Protein AF-A0A1I8PZT1-F1 (afdb_monomer_lite)

Secondary structure (DSSP, 8-state):
---TTS-SEEE-TT----TT----SEEE-TT----TT--TTTT-S--PPEEEPTT---S--PPEEE-TT---SPPPPP---TT----TTTT--S-----------SS-----------S-HHHHHHHHHHHHHHHHHHHHHHHHHHHHHHHHHHHHHHHHHHHHHTT----------------------

pLDDT: mean 78.46, std 17.05, range [33.06, 95.69]

Sequence (189 aa):
MFISLFQATIPDPEDTKPADWDKPEHIPDPDATKPEDWDDEMDGEWEPPMIDNPEFKGEWQPRQLDNPNYKGPWEHPEINNPEYTPEPNLYLRKEICIVGLDLWQVKSGSIFDNILVTDDIEMAIQISADVKKTQEGERKMKESQDEEQRKKEENEQKSSYSEDEDDNDNEDKEDIPEQDDLNSDHDEL

Structure (mmCIF, N/CA/C/O backbone):
data_AF-A0A1I8PZT1-F1
#
_entry.id   AF-A0A1I8PZT1-F1
#
loop_
_atom_site.group_PDB
_atom_site.id
_atom_site.type_symbol
_atom_site.label_atom_id
_atom_site.label_alt_id
_atom_site.label_comp_id
_atom_site.label_asym_id
_atom_site.label_entity_id
_atom_site.label_seq_id
_atom_site.pdbx_PDB_ins_code
_atom_site.Cartn_x
_atom_site.Cartn_y
_atom_site.Cartn_z
_atom_site.occupancy
_atom_site.B_iso_or_equiv
_atom_site.auth_seq_id
_atom_site.auth_comp_id
_atom_site.auth_asym_id
_atom_site.auth_atom_id
_atom_site.pdbx_PDB_model_num
ATOM 1 N N . MET A 1 1 ? 11.427 3.175 -45.463 1.00 41.97 1 MET A N 1
ATOM 2 C CA . MET A 1 1 ? 11.609 3.593 -44.057 1.00 41.97 1 MET A CA 1
ATOM 3 C C . MET A 1 1 ? 10.299 4.195 -43.569 1.00 41.97 1 MET A C 1
ATOM 5 O O . MET A 1 1 ? 9.918 5.232 -44.084 1.00 41.97 1 MET A O 1
ATOM 9 N N . PHE A 1 2 ? 9.578 3.532 -42.662 1.00 44.59 2 PHE A N 1
ATOM 10 C CA . PHE A 1 2 ? 8.269 3.990 -42.147 1.00 44.59 2 PHE A CA 1
ATOM 11 C C . PHE A 1 2 ? 8.264 4.208 -40.618 1.00 44.59 2 PHE A C 1
ATOM 13 O O . PHE A 1 2 ? 7.204 4.329 -40.020 1.00 44.59 2 PHE A O 1
ATOM 20 N N . ILE A 1 3 ? 9.433 4.260 -39.968 1.00 46.34 3 ILE A N 1
ATOM 21 C CA . ILE A 1 3 ? 9.536 4.121 -38.499 1.00 46.34 3 ILE A CA 1
ATOM 22 C C . ILE A 1 3 ? 9.743 5.473 -37.768 1.00 46.34 3 ILE A C 1
ATOM 24 O O . ILE A 1 3 ? 9.686 5.546 -36.549 1.00 46.34 3 ILE A O 1
ATOM 28 N N . SER A 1 4 ? 9.889 6.595 -38.479 1.00 53.69 4 SER A N 1
ATOM 29 C CA . SER A 1 4 ? 10.404 7.846 -37.885 1.00 53.69 4 SER A CA 1
ATOM 30 C C . SER A 1 4 ? 9.378 8.829 -37.297 1.00 53.69 4 SER A C 1
ATOM 32 O O . SER A 1 4 ? 9.714 9.990 -37.104 1.00 53.69 4 SER A O 1
ATOM 34 N N . LEU A 1 5 ? 8.131 8.435 -37.024 1.00 54.97 5 LEU A N 1
ATOM 35 C CA . LEU A 1 5 ? 7.131 9.358 -36.440 1.00 54.97 5 LEU A CA 1
ATOM 36 C C . LEU A 1 5 ? 6.972 9.224 -34.916 1.00 54.97 5 LEU A C 1
ATOM 38 O O . LEU A 1 5 ? 6.412 10.119 -34.289 1.00 54.97 5 LEU A O 1
ATOM 42 N N . PHE A 1 6 ? 7.484 8.141 -34.324 1.00 61.53 6 PHE A N 1
ATOM 43 C CA . PHE A 1 6 ? 7.302 7.821 -32.900 1.00 61.53 6 PHE A CA 1
ATOM 44 C C . PHE A 1 6 ? 8.586 7.902 -32.067 1.00 61.53 6 PHE A C 1
ATOM 46 O O . PHE A 1 6 ? 8.533 7.721 -30.856 1.00 61.53 6 PHE A O 1
ATOM 53 N N . GLN A 1 7 ? 9.736 8.158 -32.691 1.00 73.00 7 GLN A N 1
ATOM 54 C CA . GLN A 1 7 ? 11.003 8.327 -31.980 1.00 73.00 7 GLN A CA 1
ATOM 55 C C . GLN A 1 7 ? 11.285 9.817 -31.774 1.00 73.00 7 GLN A C 1
ATOM 57 O O . GLN A 1 7 ? 11.159 10.601 -32.718 1.00 73.00 7 GLN A O 1
ATOM 62 N N . ALA A 1 8 ? 11.655 10.191 -30.545 1.00 77.00 8 ALA A N 1
ATOM 63 C CA . ALA A 1 8 ? 12.026 11.561 -30.186 1.00 77.00 8 ALA A CA 1
ATOM 64 C C . ALA A 1 8 ? 13.307 12.017 -30.895 1.00 77.00 8 ALA A C 1
ATOM 66 O O . ALA A 1 8 ? 13.443 13.188 -31.241 1.00 77.00 8 ALA A O 1
ATOM 67 N N . THR A 1 9 ? 14.202 11.072 -31.173 1.00 82.88 9 THR A N 1
ATOM 68 C CA . THR A 1 9 ? 15.448 11.289 -31.897 1.00 82.88 9 THR A CA 1
ATOM 69 C C . THR A 1 9 ? 15.553 10.346 -33.096 1.00 82.88 9 THR A C 1
ATOM 71 O O . THR A 1 9 ? 14.966 9.265 -33.108 1.00 82.88 9 THR A O 1
ATOM 74 N N . ILE A 1 10 ? 16.267 10.767 -34.137 1.00 82.81 10 ILE A N 1
ATOM 75 C CA . ILE A 1 10 ? 16.564 9.984 -35.342 1.00 82.81 10 ILE A CA 1
ATOM 76 C C . ILE A 1 10 ? 18.082 9.862 -35.518 1.00 82.81 10 ILE A C 1
ATOM 78 O O . ILE A 1 10 ? 18.798 10.801 -35.171 1.00 82.81 10 ILE A O 1
ATOM 82 N N . PRO A 1 11 ? 18.595 8.731 -36.035 1.00 82.06 11 PRO A N 1
ATOM 83 C CA . PRO A 1 11 ? 20.021 8.589 -36.306 1.00 82.06 11 PRO A CA 1
ATOM 84 C C . PRO A 1 11 ? 20.455 9.556 -37.415 1.00 82.06 11 PRO A C 1
ATOM 86 O O . PRO A 1 11 ? 19.766 9.684 -38.431 1.00 82.06 11 PRO A O 1
ATOM 89 N N . ASP A 1 12 ? 21.586 10.229 -37.215 1.00 81.06 12 ASP A N 1
ATOM 90 C CA . ASP A 1 12 ? 22.199 11.128 -38.189 1.00 81.06 12 ASP A CA 1
ATOM 91 C C . ASP A 1 12 ? 22.628 10.330 -39.436 1.00 81.06 12 ASP A C 1
ATOM 93 O O . ASP A 1 12 ? 23.448 9.415 -39.317 1.00 81.06 12 ASP A O 1
ATOM 97 N N . PRO A 1 13 ? 22.078 10.624 -40.631 1.00 77.12 13 PRO A N 1
ATOM 98 C CA . PRO A 1 13 ? 22.423 9.903 -41.853 1.00 77.12 13 PRO A CA 1
ATOM 99 C C . PRO A 1 13 ? 23.854 10.170 -42.346 1.00 77.12 13 PRO A C 1
ATOM 101 O O . PRO A 1 13 ? 24.340 9.407 -43.180 1.00 77.12 13 PRO A O 1
ATOM 104 N N . GLU A 1 14 ? 24.516 11.225 -41.862 1.00 76.88 14 GLU A N 1
ATOM 105 C CA . GLU A 1 14 ? 25.877 11.601 -42.270 1.00 76.88 14 GLU A CA 1
ATOM 106 C C . GLU A 1 14 ? 26.957 11.077 -41.307 1.00 76.88 14 GLU A C 1
ATOM 108 O O . GLU A 1 14 ? 28.151 11.162 -41.605 1.00 76.88 14 GLU A O 1
ATOM 113 N N . ASP A 1 15 ? 26.564 10.517 -40.159 1.00 80.88 15 ASP A N 1
ATOM 114 C CA . ASP A 1 15 ? 27.503 9.946 -39.198 1.00 80.88 15 ASP A CA 1
ATOM 115 C C . ASP A 1 15 ? 27.872 8.514 -39.603 1.00 80.88 15 ASP A C 1
ATOM 117 O O . ASP A 1 15 ? 27.014 7.660 -39.832 1.00 80.88 15 ASP A O 1
ATOM 121 N N . THR A 1 16 ? 29.170 8.242 -39.720 1.00 78.56 16 THR A N 1
ATOM 122 C CA . THR A 1 16 ? 29.685 6.944 -40.174 1.00 78.56 16 THR A CA 1
ATOM 123 C C . THR A 1 16 ? 30.660 6.376 -39.161 1.00 78.56 16 THR A C 1
ATOM 125 O O . THR A 1 16 ? 31.439 7.099 -38.539 1.00 78.56 16 THR A O 1
ATOM 128 N N . LYS A 1 17 ? 30.622 5.051 -39.000 1.00 78.50 17 LYS A N 1
ATOM 129 C CA . LYS A 1 17 ? 31.454 4.334 -38.038 1.00 78.50 17 LY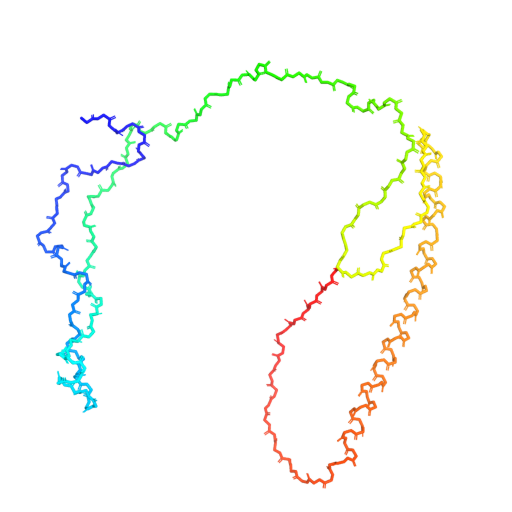S A CA 1
ATOM 130 C C . LYS A 1 17 ? 32.945 4.566 -38.307 1.00 78.50 17 LYS A C 1
ATOM 132 O O . LYS A 1 17 ? 33.425 4.209 -39.387 1.00 78.50 17 LYS A O 1
ATOM 137 N N . PRO A 1 18 ? 33.707 5.098 -37.335 1.00 80.56 18 PRO A N 1
ATOM 138 C CA . PRO A 1 18 ? 35.154 5.186 -37.457 1.00 80.56 18 PRO A CA 1
ATOM 139 C C . PRO A 1 18 ? 35.780 3.791 -37.555 1.00 80.56 18 PRO A C 1
ATOM 141 O O . PRO A 1 18 ? 35.402 2.881 -36.820 1.00 80.56 18 PRO A O 1
ATOM 144 N N . ALA A 1 19 ? 36.785 3.630 -38.418 1.00 74.94 19 ALA A N 1
ATOM 145 C CA . ALA A 1 19 ? 37.464 2.346 -38.622 1.00 74.94 19 ALA A CA 1
ATOM 146 C C . ALA A 1 19 ? 38.195 1.809 -37.368 1.00 74.94 19 ALA A C 1
ATOM 148 O O . ALA A 1 19 ? 38.454 0.617 -37.285 1.00 74.94 19 ALA A O 1
ATOM 149 N N . ASP A 1 20 ? 38.499 2.674 -36.393 1.00 73.75 20 ASP A N 1
ATOM 150 C CA . ASP A 1 20 ? 39.184 2.349 -35.125 1.00 73.75 20 ASP A CA 1
ATOM 151 C C . ASP A 1 20 ? 38.206 2.137 -33.942 1.00 73.75 20 ASP A C 1
ATOM 153 O O . ASP A 1 20 ? 38.575 2.248 -32.774 1.00 73.75 20 ASP A O 1
ATOM 157 N N . TRP A 1 21 ? 36.917 1.916 -34.226 1.00 76.25 21 TRP A N 1
ATOM 158 C CA . TRP A 1 21 ? 35.886 1.748 -33.193 1.00 76.25 21 TRP A CA 1
ATOM 159 C C . TRP A 1 21 ? 35.676 0.284 -32.777 1.00 76.25 21 TRP A C 1
ATOM 161 O O . TRP A 1 21 ? 35.391 0.014 -31.614 1.00 76.25 21 TRP A O 1
ATOM 171 N N . ASP A 1 22 ? 35.839 -0.662 -33.707 1.00 75.50 22 ASP A N 1
ATOM 172 C CA . ASP A 1 22 ? 35.676 -2.098 -33.445 1.00 75.50 22 ASP A CA 1
ATOM 173 C C . ASP A 1 22 ? 36.931 -2.694 -32.815 1.00 75.50 22 ASP A C 1
ATOM 175 O O . ASP A 1 22 ? 37.768 -3.300 -33.486 1.00 75.50 22 ASP A O 1
ATOM 179 N N . LYS A 1 23 ? 37.055 -2.514 -31.504 1.00 81.12 23 LYS A N 1
ATOM 180 C CA . LYS A 1 23 ? 38.041 -3.217 -30.682 1.00 81.12 23 LYS A CA 1
ATOM 181 C C . LYS A 1 23 ? 37.344 -4.353 -29.917 1.00 81.12 23 LYS A C 1
ATOM 183 O O . LYS A 1 23 ? 36.142 -4.256 -29.683 1.00 81.12 23 LYS A O 1
ATOM 188 N N . PRO A 1 24 ? 38.035 -5.452 -29.576 1.00 79.19 24 PRO A N 1
ATOM 189 C CA . PRO A 1 24 ? 37.435 -6.528 -28.785 1.00 79.19 24 PRO A CA 1
ATOM 190 C C . PRO A 1 24 ? 37.082 -6.027 -27.376 1.00 79.19 24 PRO A C 1
ATOM 192 O O . PRO A 1 24 ? 37.828 -5.219 -26.825 1.00 79.19 24 PRO A O 1
ATOM 195 N N . GLU A 1 25 ? 35.963 -6.503 -26.818 1.00 80.12 25 GLU A N 1
ATOM 196 C CA . GLU A 1 25 ? 35.472 -6.153 -25.469 1.00 80.12 25 GLU A CA 1
ATOM 197 C C . GLU A 1 25 ? 36.425 -6.634 -24.374 1.00 80.12 25 GLU A C 1
ATOM 199 O O . GLU A 1 25 ? 36.744 -5.884 -23.453 1.00 80.12 25 GLU A O 1
ATOM 204 N N . HIS A 1 26 ? 36.973 -7.836 -24.551 1.00 85.12 26 HIS A N 1
ATOM 205 C CA . HIS A 1 26 ? 37.972 -8.386 -23.654 1.00 85.12 26 HIS A CA 1
ATOM 206 C C . HIS A 1 26 ? 39.292 -8.664 -24.370 1.00 85.12 26 HIS A C 1
ATOM 208 O O . HIS A 1 26 ? 39.320 -9.174 -25.495 1.00 85.12 26 HIS A O 1
ATOM 214 N N . ILE A 1 27 ? 40.391 -8.343 -23.695 1.00 83.00 27 ILE A N 1
ATOM 215 C CA . ILE A 1 27 ? 41.754 -8.689 -24.099 1.00 83.00 27 ILE A CA 1
ATOM 216 C C . ILE A 1 27 ? 42.371 -9.600 -23.029 1.00 83.00 27 ILE A C 1
ATOM 218 O O . ILE A 1 27 ? 42.045 -9.452 -21.854 1.00 83.00 27 ILE A O 1
ATOM 222 N N . PRO A 1 28 ? 43.244 -10.552 -23.395 1.00 83.75 28 PRO A N 1
ATOM 223 C CA . PRO A 1 28 ? 44.022 -11.301 -22.413 1.00 83.75 28 PRO A CA 1
ATOM 224 C C . PRO A 1 28 ? 44.828 -10.345 -21.532 1.00 83.75 28 PRO A C 1
ATOM 226 O O . PRO A 1 28 ? 45.471 -9.436 -22.064 1.00 83.75 28 PRO A O 1
ATOM 229 N N . ASP A 1 29 ? 44.793 -10.544 -20.216 1.00 82.50 29 ASP A N 1
ATOM 230 C CA . ASP A 1 29 ? 45.576 -9.746 -19.273 1.00 82.50 29 ASP A CA 1
ATOM 231 C C . ASP A 1 29 ? 47.081 -9.884 -19.577 1.00 82.50 29 ASP A C 1
ATOM 233 O O . ASP A 1 29 ? 47.621 -10.992 -19.477 1.00 82.50 29 ASP A O 1
ATOM 237 N N . PRO A 1 30 ? 47.778 -8.801 -19.974 1.00 79.62 30 PRO A N 1
ATOM 238 C CA . PRO A 1 30 ? 49.204 -8.858 -20.276 1.00 79.62 30 PRO A CA 1
ATOM 239 C C . PRO A 1 30 ? 50.078 -9.059 -19.029 1.00 79.62 30 PRO A C 1
ATOM 241 O O . PRO A 1 30 ? 51.236 -9.454 -19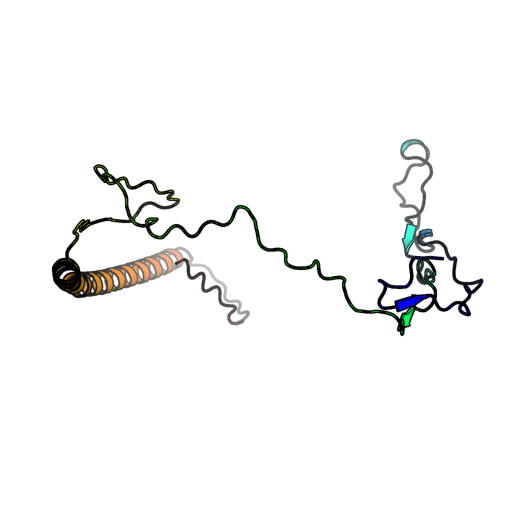.178 1.00 79.62 30 PRO A O 1
ATOM 244 N N . ASP A 1 31 ? 49.548 -8.791 -17.831 1.00 78.12 31 ASP A N 1
ATOM 245 C CA . ASP A 1 31 ? 50.258 -8.908 -16.555 1.00 78.12 31 ASP A CA 1
ATOM 246 C C . ASP A 1 31 ? 49.927 -10.215 -15.812 1.00 78.12 31 ASP A C 1
ATOM 248 O O . ASP A 1 31 ? 50.575 -10.545 -14.813 1.00 78.12 31 ASP A O 1
ATOM 252 N N . ALA A 1 32 ? 48.960 -11.000 -16.303 1.00 82.44 32 ALA A N 1
ATOM 25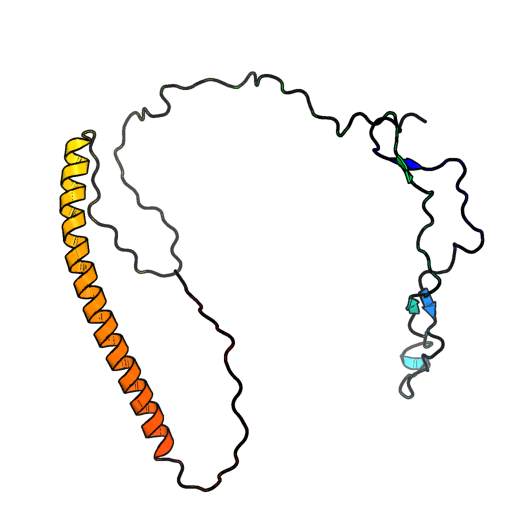3 C CA . ALA A 1 32 ? 48.653 -12.296 -15.722 1.00 82.44 32 ALA A CA 1
ATOM 254 C C . ALA A 1 32 ? 49.759 -13.308 -16.034 1.00 82.44 32 ALA A C 1
ATOM 256 O O . ALA A 1 32 ? 50.056 -13.632 -17.185 1.00 82.44 32 ALA A O 1
ATOM 257 N N . THR A 1 33 ? 50.341 -13.860 -14.977 1.00 80.75 33 THR A N 1
ATOM 258 C CA . THR A 1 33 ? 51.300 -14.956 -15.053 1.00 80.75 33 THR A CA 1
ATOM 259 C C . THR A 1 33 ? 50.660 -16.245 -14.563 1.00 80.75 33 THR A C 1
ATOM 261 O O . THR A 1 33 ? 49.833 -16.253 -13.649 1.00 80.75 33 THR A O 1
ATOM 264 N N . LYS A 1 34 ? 51.057 -17.358 -15.181 1.00 81.12 34 LYS A N 1
ATOM 265 C CA . LYS A 1 34 ? 50.627 -18.689 -14.766 1.00 81.12 34 LYS A CA 1
ATOM 266 C C . LYS A 1 34 ? 51.034 -18.937 -13.299 1.00 81.12 34 LYS A C 1
ATOM 268 O O . LYS A 1 34 ? 52.219 -18.780 -12.991 1.00 81.12 34 LYS A O 1
ATOM 273 N N . PRO A 1 35 ? 50.104 -19.333 -12.408 1.00 84.88 35 PRO A N 1
ATOM 274 C CA . PRO A 1 35 ? 50.435 -19.687 -11.030 1.00 84.88 35 PRO A CA 1
ATOM 275 C C . PRO A 1 35 ? 51.440 -20.844 -10.958 1.00 84.88 35 PRO A C 1
ATOM 277 O O . PRO A 1 35 ? 51.374 -21.775 -11.759 1.00 84.88 35 PRO A O 1
ATOM 280 N N . GLU A 1 36 ? 52.348 -20.807 -9.978 1.00 80.31 36 GLU A N 1
ATOM 281 C CA . GLU A 1 36 ? 53.389 -21.838 -9.806 1.00 80.31 36 GLU A CA 1
ATOM 282 C C . GLU A 1 36 ? 52.813 -23.236 -9.501 1.00 80.31 36 GLU A C 1
ATOM 284 O O . GLU A 1 36 ? 53.446 -24.236 -9.830 1.00 80.31 36 GLU A O 1
ATOM 289 N N . ASP A 1 37 ? 51.599 -23.302 -8.945 1.00 81.62 37 ASP A N 1
ATOM 290 C CA . ASP A 1 37 ? 50.897 -24.540 -8.578 1.00 81.62 37 ASP A CA 1
ATOM 291 C C . ASP A 1 37 ? 49.987 -25.110 -9.697 1.00 81.62 37 ASP A C 1
ATOM 293 O O . ASP A 1 37 ? 49.202 -26.018 -9.432 1.00 81.62 37 ASP A O 1
ATOM 297 N N . TRP A 1 38 ? 50.048 -24.598 -10.936 1.00 83.81 38 TRP A N 1
ATOM 298 C CA . TRP A 1 38 ? 49.209 -25.080 -12.052 1.00 83.81 38 TRP A CA 1
ATOM 299 C C . TRP A 1 38 ? 49.866 -26.211 -12.862 1.00 83.81 38 TRP A C 1
ATOM 301 O O . TRP A 1 38 ? 50.934 -26.017 -13.458 1.00 83.81 38 TRP A O 1
ATOM 311 N N . ASP A 1 39 ? 49.183 -27.354 -12.983 1.00 83.12 39 ASP A N 1
ATOM 312 C CA . ASP A 1 39 ? 49.645 -28.537 -13.722 1.00 83.12 39 ASP A CA 1
ATOM 313 C C . ASP A 1 39 ? 48.887 -28.711 -15.055 1.00 83.12 39 ASP A C 1
ATOM 315 O O . ASP A 1 39 ? 47.709 -29.058 -15.076 1.00 83.12 39 ASP A O 1
ATOM 319 N N . ASP A 1 40 ? 49.565 -28.520 -16.194 1.00 83.25 40 ASP A N 1
ATOM 320 C CA . ASP A 1 40 ? 48.921 -28.587 -17.518 1.00 83.25 40 ASP A CA 1
ATOM 321 C C . ASP A 1 40 ? 48.433 -30.000 -17.905 1.00 83.25 40 ASP A C 1
ATOM 323 O O . ASP A 1 40 ? 47.591 -30.134 -18.795 1.00 83.25 40 ASP A O 1
ATOM 327 N N . GLU A 1 41 ? 48.950 -31.061 -17.268 1.00 81.44 41 GLU A N 1
ATOM 328 C CA . GLU A 1 41 ? 48.557 -32.452 -17.547 1.00 81.44 41 GLU A CA 1
ATOM 329 C C . GLU A 1 41 ? 47.295 -32.859 -16.765 1.00 81.44 41 GLU A C 1
ATOM 331 O O . GLU A 1 41 ? 46.524 -33.702 -17.234 1.00 81.44 41 GLU A O 1
ATOM 336 N N . MET A 1 42 ? 47.055 -32.233 -15.606 1.00 81.56 42 MET A N 1
ATOM 337 C CA . MET A 1 42 ? 45.912 -32.507 -14.725 1.00 81.56 42 MET A CA 1
ATOM 338 C C . MET A 1 42 ? 44.790 -31.459 -14.838 1.00 81.56 42 MET A C 1
ATOM 340 O O . MET A 1 42 ? 43.618 -31.840 -14.821 1.00 81.56 42 MET A O 1
ATOM 344 N N . ASP A 1 43 ? 45.134 -30.177 -14.996 1.00 81.31 43 ASP A N 1
ATOM 345 C CA . ASP A 1 43 ? 44.201 -29.036 -15.014 1.00 81.31 43 ASP A CA 1
ATOM 346 C C . ASP A 1 43 ? 43.967 -28.455 -16.428 1.00 81.31 43 ASP A C 1
ATOM 348 O O . ASP A 1 43 ? 42.996 -27.726 -16.646 1.00 81.31 43 ASP A O 1
ATOM 352 N N . GLY A 1 44 ? 44.799 -28.827 -17.413 1.00 84.19 44 GLY A N 1
ATOM 353 C CA . GLY A 1 44 ? 44.727 -28.366 -18.809 1.00 84.19 44 GLY A CA 1
ATOM 354 C C . GLY A 1 44 ? 45.604 -27.142 -19.116 1.00 84.19 44 GLY A C 1
ATOM 355 O O . GLY A 1 44 ? 46.257 -26.597 -18.232 1.00 84.19 44 GLY A O 1
ATOM 356 N N . GLU A 1 45 ? 45.653 -26.704 -20.382 1.00 84.00 45 GLU A N 1
ATOM 357 C CA . GLU A 1 45 ? 46.446 -25.530 -20.795 1.00 84.00 45 GLU A CA 1
ATOM 358 C C . GLU A 1 45 ? 45.922 -24.259 -20.106 1.00 84.00 45 GLU A C 1
ATOM 360 O O . GLU A 1 45 ? 44.742 -23.925 -20.216 1.00 84.00 45 GLU A O 1
ATOM 365 N N . TRP A 1 46 ? 46.794 -23.566 -19.368 1.00 83.62 46 TRP A N 1
ATOM 366 C CA . TRP A 1 46 ? 46.428 -22.334 -18.670 1.00 83.62 46 TRP A CA 1
ATOM 367 C C . TRP A 1 46 ? 46.135 -21.196 -19.657 1.00 83.62 46 TRP A C 1
ATOM 369 O O . TRP A 1 46 ? 47.010 -20.791 -20.426 1.00 83.62 46 TRP A O 1
ATOM 379 N N . GLU A 1 47 ? 44.930 -20.632 -19.582 1.00 80.25 47 GLU A N 1
ATOM 380 C CA . GLU A 1 47 ? 44.542 -19.428 -20.317 1.00 80.25 47 GLU A CA 1
ATOM 381 C C . GLU A 1 47 ? 44.508 -18.218 -19.363 1.00 80.25 47 GLU A C 1
ATOM 383 O O . GLU A 1 47 ? 43.916 -18.303 -18.282 1.00 80.25 47 GLU A O 1
ATOM 388 N N . PRO A 1 48 ? 45.132 -17.081 -19.725 1.00 82.88 48 PRO A N 1
ATOM 389 C CA . PRO A 1 48 ? 45.109 -15.883 -18.896 1.00 82.88 48 PRO A CA 1
ATOM 390 C C . PRO A 1 48 ? 43.680 -15.332 -18.753 1.00 82.88 48 PRO A C 1
ATOM 392 O O . PRO A 1 48 ? 42.884 -15.422 -19.695 1.00 82.88 48 PRO A O 1
ATOM 395 N N . PRO A 1 49 ? 43.346 -14.712 -17.607 1.00 84.06 49 PRO A N 1
ATOM 396 C CA . PRO A 1 49 ? 42.066 -14.049 -17.431 1.00 84.06 49 PRO A CA 1
ATOM 397 C C . PRO A 1 49 ? 41.876 -12.956 -18.489 1.00 84.06 49 PRO A C 1
ATOM 399 O O . PRO A 1 49 ? 42.791 -12.213 -18.843 1.00 84.06 49 PRO A O 1
ATOM 402 N N . MET A 1 50 ? 40.657 -12.876 -19.008 1.00 86.88 50 MET A N 1
ATOM 403 C CA . MET A 1 50 ? 40.231 -11.836 -19.932 1.00 86.88 50 MET A CA 1
ATOM 404 C C . MET A 1 50 ? 39.916 -10.560 -19.140 1.00 86.88 50 MET A C 1
ATOM 406 O O . MET A 1 50 ? 39.046 -10.584 -18.272 1.00 86.88 50 MET A O 1
ATOM 410 N N . ILE A 1 51 ? 40.618 -9.462 -19.424 1.00 84.19 51 ILE A N 1
ATOM 411 C CA . ILE A 1 51 ? 40.356 -8.137 -18.843 1.00 84.19 51 ILE A CA 1
ATOM 412 C C . ILE A 1 51 ? 39.577 -7.265 -19.823 1.00 84.19 51 ILE A C 1
ATOM 414 O O . ILE A 1 51 ? 39.681 -7.422 -21.043 1.00 84.19 51 ILE A O 1
ATOM 418 N N . ASP A 1 52 ? 38.818 -6.314 -19.286 1.00 85.50 52 ASP A N 1
ATOM 419 C CA . ASP A 1 52 ? 38.093 -5.337 -20.092 1.00 85.50 52 ASP A CA 1
ATOM 420 C C . ASP A 1 52 ? 39.073 -4.445 -20.857 1.00 85.50 52 ASP A C 1
ATOM 422 O O . ASP A 1 52 ? 39.976 -3.827 -20.285 1.00 85.50 52 ASP A O 1
ATOM 426 N N . ASN A 1 53 ? 38.902 -4.375 -22.176 1.00 83.50 53 ASN A N 1
ATOM 427 C CA . ASN A 1 53 ? 39.754 -3.562 -23.024 1.00 83.50 53 ASN A CA 1
ATOM 428 C C . ASN A 1 53 ? 39.449 -2.068 -22.801 1.00 83.50 53 ASN A C 1
ATOM 430 O O . ASN A 1 53 ? 38.358 -1.615 -23.157 1.00 83.50 53 ASN A O 1
ATOM 434 N N . PRO A 1 54 ? 40.404 -1.255 -22.313 1.00 81.81 54 PRO A N 1
ATOM 435 C CA . PRO A 1 54 ? 40.179 0.174 -22.080 1.00 81.81 54 PRO A CA 1
ATOM 436 C C . PRO A 1 54 ? 39.899 0.957 -23.372 1.00 81.81 54 PRO A C 1
ATOM 438 O O . PRO A 1 54 ? 39.391 2.077 -23.326 1.00 81.81 54 PRO A O 1
ATOM 441 N N . GLU A 1 55 ? 40.236 0.392 -24.533 1.00 78.44 55 GLU A N 1
ATOM 442 C CA . GLU A 1 55 ? 39.953 0.989 -25.832 1.00 78.44 55 GLU A CA 1
ATOM 443 C C . GLU A 1 55 ? 38.613 0.532 -26.439 1.00 78.44 55 GLU A C 1
ATOM 445 O O . GLU A 1 55 ? 38.236 1.028 -27.507 1.00 78.44 55 GLU A O 1
ATOM 450 N N . PHE A 1 56 ? 37.883 -0.384 -25.792 1.00 83.06 56 PHE A N 1
ATOM 451 C CA . PHE A 1 56 ? 36.549 -0.791 -26.225 1.00 83.06 56 PHE A CA 1
ATOM 452 C C . PHE A 1 56 ? 35.549 0.343 -25.989 1.00 83.06 56 PHE A C 1
ATOM 454 O O . PHE A 1 56 ? 35.214 0.696 -24.862 1.00 83.06 56 PHE A O 1
ATOM 461 N N . LYS A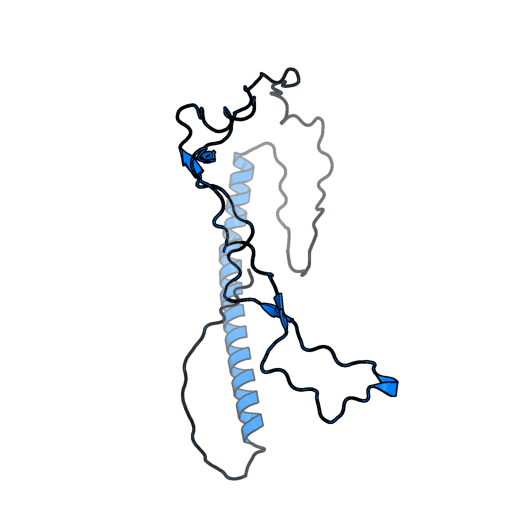 1 57 ? 35.060 0.932 -27.082 1.00 76.56 57 LYS A N 1
ATOM 462 C CA . LYS A 1 57 ? 34.098 2.047 -27.054 1.00 76.56 57 LYS A CA 1
ATOM 463 C C . LYS A 1 57 ? 32.638 1.575 -27.137 1.00 76.56 57 LYS A C 1
ATOM 465 O O . LYS A 1 57 ? 31.746 2.405 -27.308 1.00 76.56 57 LYS A O 1
ATOM 470 N N . GLY A 1 58 ? 32.397 0.264 -27.024 1.00 77.69 58 GLY A N 1
ATOM 471 C CA . GLY A 1 58 ? 31.081 -0.359 -27.173 1.00 77.69 58 GLY A CA 1
ATOM 472 C C . GLY A 1 58 ? 30.614 -0.469 -28.627 1.00 77.69 58 GLY A C 1
ATOM 473 O O . GLY A 1 58 ? 31.303 -0.055 -29.562 1.00 77.69 58 GLY A O 1
ATOM 474 N N . GLU A 1 59 ? 29.414 -1.010 -28.837 1.00 77.25 59 GLU A N 1
ATOM 475 C CA . GLU A 1 59 ? 28.794 -1.042 -30.163 1.00 77.25 59 GLU A CA 1
ATOM 476 C C . GLU A 1 59 ? 28.566 0.386 -30.683 1.00 77.25 59 GLU A C 1
ATOM 478 O O . GLU A 1 59 ? 27.917 1.208 -30.034 1.00 77.25 59 GLU A O 1
ATOM 483 N N . TRP A 1 60 ? 29.104 0.699 -31.866 1.00 81.75 60 TRP A N 1
ATOM 484 C CA . TRP A 1 60 ? 28.920 2.020 -32.469 1.00 81.75 60 TRP A CA 1
ATOM 485 C C . TRP A 1 60 ? 27.439 2.287 -32.755 1.00 81.75 60 TRP A C 1
ATOM 487 O O . TRP A 1 60 ? 26.792 1.517 -33.468 1.00 81.75 60 TRP A O 1
ATOM 497 N N . GLN A 1 61 ? 26.935 3.411 -32.250 1.00 79.31 61 GLN A N 1
ATOM 498 C CA . GLN A 1 61 ? 25.609 3.934 -32.559 1.00 79.31 61 GLN A CA 1
ATOM 499 C C . GLN A 1 61 ? 25.766 5.317 -33.208 1.00 79.31 61 GLN A C 1
ATOM 501 O O . GLN A 1 61 ? 26.528 6.135 -32.682 1.00 79.31 61 GLN A O 1
ATOM 506 N N . PRO A 1 62 ? 25.069 5.602 -34.324 1.00 81.50 62 PRO A N 1
ATOM 507 C CA . PRO A 1 62 ? 25.104 6.921 -34.947 1.00 81.50 62 PRO A CA 1
ATOM 508 C C . PRO A 1 62 ? 24.567 7.983 -33.986 1.00 81.50 62 PRO A C 1
ATOM 510 O O . PRO A 1 62 ? 23.677 7.716 -33.168 1.00 81.50 62 PRO A O 1
ATOM 513 N N . ARG A 1 63 ? 25.072 9.213 -34.109 1.00 81.81 63 ARG A N 1
ATOM 514 C CA . ARG A 1 63 ? 24.566 10.351 -33.334 1.00 81.81 63 ARG A CA 1
ATOM 515 C C . ARG A 1 63 ? 23.056 10.502 -33.497 1.00 81.81 63 ARG A C 1
ATOM 517 O O . ARG A 1 63 ? 22.518 10.432 -34.596 1.00 81.81 63 ARG A O 1
ATOM 524 N N . GLN A 1 64 ? 22.374 10.733 -32.384 1.00 85.81 64 GLN A N 1
ATOM 525 C CA . GLN A 1 64 ? 20.934 10.946 -32.356 1.00 85.81 64 GLN A CA 1
ATOM 526 C C . GLN A 1 64 ? 20.624 12.443 -32.492 1.00 85.81 64 GLN A C 1
ATOM 528 O O . GLN A 1 64 ? 21.091 13.248 -31.689 1.00 85.81 64 GLN A O 1
ATOM 533 N N . LEU A 1 65 ? 19.853 12.813 -33.514 1.00 82.75 65 LEU A N 1
ATOM 534 C CA . LEU A 1 65 ? 19.354 14.169 -33.750 1.00 82.75 65 LEU A CA 1
ATOM 535 C C . LEU A 1 65 ? 17.895 14.277 -33.315 1.00 82.75 65 LEU A C 1
ATOM 537 O O . LEU A 1 65 ? 17.123 13.344 -33.529 1.00 82.75 65 LEU A O 1
ATOM 541 N N . ASP A 1 66 ? 17.498 15.420 -32.758 1.00 84.62 66 ASP A N 1
ATOM 542 C CA . ASP A 1 66 ? 16.098 15.674 -32.411 1.00 84.62 66 ASP A CA 1
ATOM 543 C C . ASP A 1 66 ? 15.209 15.565 -33.652 1.00 84.62 66 ASP A C 1
ATOM 545 O O . ASP A 1 66 ? 15.477 16.181 -34.686 1.00 84.62 66 ASP A O 1
ATOM 549 N N . ASN A 1 67 ? 14.136 14.780 -33.555 1.00 83.94 67 ASN A N 1
ATOM 550 C CA . ASN A 1 67 ? 13.205 14.560 -34.651 1.00 83.94 67 ASN A CA 1
ATOM 551 C C . ASN A 1 67 ? 12.175 15.701 -34.725 1.00 83.94 67 ASN A C 1
ATOM 553 O O . ASN A 1 67 ? 11.261 15.747 -33.894 1.00 83.94 67 ASN A O 1
ATOM 557 N N . PRO A 1 68 ? 12.203 16.568 -35.757 1.00 83.19 68 PRO A N 1
ATOM 558 C CA . PRO A 1 68 ? 11.262 17.686 -35.867 1.00 83.19 68 PRO A CA 1
ATOM 559 C C . PRO A 1 68 ? 9.805 17.246 -36.072 1.00 83.19 68 PRO A C 1
ATOM 561 O O . PRO A 1 68 ? 8.887 18.049 -35.923 1.00 83.19 68 PRO A O 1
ATOM 564 N N . ASN A 1 69 ? 9.582 15.981 -36.444 1.00 81.19 69 ASN A N 1
ATOM 565 C CA . ASN A 1 69 ? 8.257 15.411 -36.684 1.00 81.19 69 ASN A CA 1
ATOM 566 C C . ASN A 1 69 ? 7.722 14.590 -35.500 1.00 81.19 69 ASN A C 1
ATOM 568 O O . ASN A 1 69 ? 6.635 14.017 -35.620 1.00 81.19 69 ASN A O 1
ATOM 572 N N . TYR A 1 70 ? 8.446 14.514 -34.378 1.00 82.75 70 TYR A N 1
ATOM 573 C CA . TYR A 1 70 ? 7.992 13.793 -33.192 1.00 82.75 70 TYR A CA 1
ATOM 574 C C . TYR A 1 70 ? 6.789 14.497 -32.556 1.00 82.75 70 TYR A C 1
ATOM 576 O O . TYR A 1 70 ? 6.847 15.673 -32.203 1.00 82.75 70 TYR A O 1
ATOM 584 N N . LYS A 1 71 ? 5.676 13.771 -32.420 1.00 79.56 71 LYS A N 1
ATOM 585 C CA . LYS A 1 71 ? 4.411 14.299 -31.876 1.00 79.56 71 LYS A CA 1
ATOM 586 C C . LYS A 1 71 ? 4.201 13.979 -30.391 1.00 79.56 71 LYS A C 1
ATOM 588 O O . LYS A 1 71 ? 3.109 14.211 -29.885 1.00 79.56 71 LYS A O 1
ATOM 593 N N . GLY A 1 72 ? 5.234 13.483 -29.709 1.00 81.56 72 GLY A N 1
ATOM 594 C CA . GLY A 1 72 ? 5.139 12.975 -28.343 1.00 81.56 72 GLY A CA 1
ATOM 595 C C . GLY A 1 72 ? 4.791 11.482 -28.291 1.00 81.56 72 GLY A C 1
ATOM 596 O O . GLY A 1 72 ? 4.537 10.867 -29.334 1.00 81.56 72 GLY A O 1
ATOM 597 N N . PRO A 1 73 ? 4.794 10.885 -27.087 1.00 82.69 73 PRO A N 1
ATOM 598 C CA . PRO A 1 73 ? 4.302 9.531 -26.887 1.00 82.69 73 PRO A CA 1
ATOM 599 C C . PRO A 1 73 ? 2.848 9.445 -27.355 1.00 82.69 73 PRO A C 1
ATOM 601 O O . PRO A 1 73 ? 2.047 10.336 -27.083 1.00 82.69 73 PRO A O 1
ATOM 604 N N . TRP A 1 74 ? 2.503 8.390 -28.088 1.00 84.25 74 TRP A N 1
ATOM 605 C CA . TRP A 1 74 ? 1.117 8.180 -28.486 1.00 84.25 74 TRP A CA 1
ATOM 606 C C . TRP A 1 74 ? 0.266 7.874 -27.248 1.00 84.25 74 TRP A C 1
ATOM 608 O O . TRP A 1 74 ? 0.517 6.891 -26.552 1.00 84.25 74 TRP A O 1
ATOM 618 N N . GLU A 1 75 ? -0.744 8.702 -26.996 1.00 82.56 75 GLU A N 1
ATOM 619 C CA . GLU A 1 75 ? -1.754 8.470 -25.965 1.00 82.56 75 GLU A CA 1
ATOM 620 C C . GLU A 1 75 ? -2.973 7.792 -26.598 1.00 82.56 75 GLU A C 1
ATOM 622 O O . GLU A 1 75 ? -3.469 8.219 -27.647 1.00 82.56 75 GLU A O 1
ATOM 627 N N . HIS A 1 76 ? -3.448 6.707 -25.983 1.00 80.50 76 HIS A N 1
ATOM 628 C CA . HIS A 1 76 ? -4.649 6.038 -26.467 1.00 80.50 76 HIS A CA 1
ATOM 629 C C . HIS A 1 76 ? -5.870 6.933 -26.208 1.00 80.50 76 HIS A C 1
ATOM 631 O O . HIS A 1 76 ? -5.979 7.513 -25.128 1.00 80.50 76 HIS A O 1
ATOM 637 N N . PRO A 1 77 ? -6.804 7.061 -27.164 1.00 87.81 77 PRO A N 1
ATOM 638 C CA . PRO A 1 77 ? -7.994 7.868 -26.950 1.00 87.81 77 PRO A CA 1
ATOM 639 C C . PRO A 1 77 ? -8.865 7.236 -25.862 1.00 87.81 77 PRO A C 1
ATOM 641 O O . PRO A 1 77 ? -9.168 6.042 -25.916 1.00 87.81 77 PRO A O 1
ATOM 644 N N . GLU A 1 78 ? -9.301 8.046 -24.903 1.00 89.75 78 GLU A N 1
ATOM 645 C CA . GLU A 1 78 ? -10.272 7.616 -23.903 1.00 89.75 78 GLU A CA 1
ATOM 646 C C . GLU A 1 78 ? -11.627 7.372 -24.583 1.00 89.75 78 GLU A C 1
ATOM 648 O O . GLU A 1 78 ? -12.226 8.265 -25.189 1.00 89.75 78 GLU A O 1
ATOM 653 N N . ILE A 1 79 ? -12.104 6.129 -24.513 1.00 89.94 79 ILE A N 1
ATOM 654 C CA . ILE A 1 79 ? -13.413 5.714 -25.021 1.00 89.94 79 ILE A CA 1
ATOM 655 C C . ILE A 1 79 ? -14.299 5.420 -23.814 1.00 89.94 79 ILE A C 1
ATOM 657 O O . ILE A 1 79 ? -13.882 4.728 -22.886 1.00 89.94 79 ILE A O 1
ATOM 661 N N . ASN A 1 80 ? -15.534 5.927 -23.833 1.00 91.94 80 ASN A N 1
ATOM 662 C CA . ASN A 1 80 ? -16.503 5.651 -22.774 1.00 91.94 80 ASN A CA 1
ATOM 663 C C . ASN A 1 80 ? -16.702 4.138 -22.609 1.00 91.94 80 ASN A C 1
ATOM 665 O O . ASN A 1 80 ? -17.007 3.447 -23.582 1.00 91.94 80 ASN A O 1
ATOM 669 N N . ASN A 1 81 ? -16.558 3.641 -21.378 1.00 93.44 81 ASN A N 1
ATOM 670 C CA . ASN A 1 81 ? -16.734 2.226 -21.074 1.00 93.44 81 ASN A CA 1
ATOM 671 C C . ASN A 1 81 ? -18.221 1.830 -21.219 1.00 93.44 81 ASN A C 1
ATOM 673 O O . ASN A 1 81 ? -19.037 2.313 -20.430 1.00 93.44 81 ASN A O 1
ATOM 677 N N . PRO A 1 82 ? -18.589 0.953 -22.176 1.00 93.44 82 PRO A N 1
ATOM 678 C CA . PRO A 1 82 ? -19.976 0.524 -22.359 1.00 93.44 82 PRO A CA 1
ATOM 679 C C . PRO A 1 82 ? -20.526 -0.291 -21.178 1.00 93.44 82 PRO A C 1
ATOM 681 O O . PRO A 1 82 ? -21.738 -0.339 -20.998 1.00 93.44 82 PRO A O 1
ATOM 684 N N . GLU A 1 83 ? -19.657 -0.882 -20.354 1.00 93.19 83 GLU A N 1
ATOM 685 C CA . GLU A 1 83 ? -20.034 -1.675 -19.176 1.00 93.19 83 GLU A CA 1
ATOM 686 C C . GLU A 1 83 ? -20.161 -0.828 -17.895 1.00 93.19 83 GLU A C 1
ATOM 688 O O . GLU A 1 83 ? -20.410 -1.359 -16.815 1.00 93.19 83 GLU A O 1
ATOM 693 N N . TYR A 1 84 ? -19.959 0.493 -17.969 1.00 91.31 84 TYR A N 1
ATOM 694 C CA . TYR A 1 84 ? -20.110 1.359 -16.802 1.00 91.31 84 TYR A CA 1
ATOM 695 C C . TYR A 1 84 ? -21.587 1.620 -16.492 1.00 91.31 84 TYR A C 1
ATOM 697 O O . TYR A 1 84 ? -22.311 2.218 -17.289 1.00 91.31 84 TYR A O 1
ATOM 705 N N . THR A 1 85 ? -22.009 1.255 -15.283 1.00 88.44 85 THR A N 1
ATOM 706 C CA . THR A 1 85 ? -23.344 1.552 -14.759 1.00 88.44 85 THR A CA 1
ATOM 707 C C . THR A 1 85 ? -23.248 2.230 -13.390 1.00 88.44 85 THR A C 1
ATOM 709 O O . THR A 1 85 ? -22.643 1.669 -12.472 1.00 88.44 85 THR A O 1
ATOM 712 N N . PRO A 1 86 ? -23.833 3.429 -13.205 1.00 89.69 86 PRO A N 1
ATOM 713 C CA . PRO A 1 86 ? -23.883 4.061 -11.893 1.00 89.69 86 PRO A CA 1
ATOM 714 C C . PRO A 1 86 ? -24.900 3.340 -10.998 1.00 89.69 86 PRO A C 1
ATOM 716 O O . PRO A 1 86 ? -26.089 3.299 -11.307 1.00 89.69 86 PRO A O 1
ATOM 719 N N . GLU A 1 87 ? -24.437 2.803 -9.870 1.00 90.06 87 GLU A N 1
ATOM 720 C CA . GLU A 1 87 ? -25.258 2.054 -8.910 1.00 90.06 87 GLU A CA 1
ATOM 721 C C . GLU A 1 87 ? -25.500 2.875 -7.627 1.00 90.06 87 GLU A C 1
ATOM 723 O O . GLU A 1 87 ? -24.661 2.877 -6.722 1.00 90.06 87 GLU A O 1
ATOM 728 N N . PRO A 1 88 ? -26.643 3.581 -7.498 1.00 90.88 88 PRO A N 1
ATOM 729 C CA . PRO A 1 88 ? -26.919 4.444 -6.344 1.00 90.88 88 PRO A CA 1
ATOM 730 C C . PRO A 1 88 ? -27.223 3.666 -5.055 1.00 90.88 88 PRO A C 1
ATOM 732 O O . PRO A 1 88 ? -27.171 4.235 -3.969 1.00 90.88 88 PRO A O 1
ATOM 735 N N . ASN A 1 89 ? -27.538 2.371 -5.158 1.00 91.50 89 ASN A N 1
ATOM 736 C CA . ASN A 1 89 ? -27.966 1.530 -4.035 1.00 91.50 89 ASN A CA 1
ATOM 737 C C . ASN A 1 89 ? -26.844 0.640 -3.486 1.00 91.50 89 ASN A C 1
ATOM 739 O O . ASN A 1 89 ? -27.122 -0.329 -2.784 1.00 91.50 89 ASN A O 1
ATOM 743 N N . LEU A 1 90 ? -25.579 0.955 -3.777 1.00 89.38 90 LEU A N 1
ATOM 744 C CA . LEU A 1 90 ? -24.433 0.160 -3.325 1.00 89.38 90 LEU A CA 1
ATOM 745 C C . LEU A 1 90 ? -24.364 0.013 -1.790 1.00 89.38 90 LEU A C 1
ATOM 747 O O . LEU A 1 90 ? -23.854 -0.983 -1.281 1.00 89.38 90 LEU A O 1
ATOM 751 N N . TYR A 1 91 ? -24.911 0.984 -1.052 1.00 87.25 91 TYR A N 1
ATOM 752 C CA . TYR A 1 91 ? -24.990 0.960 0.411 1.00 87.25 91 TYR A CA 1
ATOM 753 C C . TYR A 1 91 ? -26.066 0.003 0.954 1.00 87.25 91 TYR A C 1
ATOM 755 O O . TYR A 1 91 ? -26.011 -0.390 2.119 1.00 87.25 91 TYR A O 1
ATOM 763 N N . LEU A 1 92 ? -27.059 -0.369 0.140 1.00 90.06 92 LEU A N 1
ATOM 764 C CA . LEU A 1 92 ? -28.219 -1.127 0.592 1.00 90.06 92 LEU A CA 1
ATOM 765 C C . LEU A 1 92 ? -27.898 -2.625 0.636 1.00 90.06 92 LEU A C 1
ATOM 767 O O . LEU A 1 92 ? -27.888 -3.325 -0.378 1.00 90.06 92 LEU A O 1
ATOM 771 N N . ARG A 1 93 ? -27.677 -3.142 1.844 1.00 87.31 93 ARG A N 1
ATOM 772 C CA . ARG A 1 93 ? -27.590 -4.582 2.126 1.00 87.31 93 ARG A CA 1
ATOM 773 C C . ARG A 1 93 ? -28.962 -5.072 2.595 1.00 87.31 93 ARG A C 1
ATOM 775 O O . ARG A 1 93 ? -29.609 -4.392 3.380 1.00 87.31 93 ARG A O 1
ATOM 782 N N . LYS A 1 94 ? -29.406 -6.241 2.116 1.00 86.31 94 LYS A N 1
ATOM 783 C CA . LYS A 1 94 ? -30.743 -6.781 2.436 1.00 86.31 94 LYS A CA 1
ATOM 784 C C . LYS A 1 94 ? -30.907 -7.050 3.931 1.00 86.31 94 LYS A C 1
ATOM 786 O O . LYS A 1 94 ? -31.863 -6.574 4.522 1.00 86.31 94 LYS A O 1
ATOM 791 N N . GLU A 1 95 ? -29.972 -7.792 4.520 1.00 88.94 95 GLU A N 1
ATOM 792 C CA . GLU A 1 95 ? -29.975 -8.159 5.938 1.00 88.94 95 GLU A CA 1
ATOM 793 C C . GLU A 1 95 ? -28.525 -8.355 6.410 1.00 88.94 95 GLU A C 1
ATOM 795 O O . GLU A 1 95 ? -27.685 -8.861 5.658 1.00 88.94 95 GLU A O 1
ATOM 800 N N . ILE A 1 96 ? -28.224 -7.942 7.645 1.00 89.25 96 ILE A N 1
ATOM 801 C CA . ILE A 1 96 ? -26.931 -8.151 8.310 1.00 89.25 96 ILE A CA 1
ATOM 802 C C . ILE A 1 96 ? -27.220 -8.873 9.627 1.00 89.25 96 ILE A C 1
ATOM 804 O O . ILE A 1 96 ? -27.794 -8.287 10.539 1.00 89.25 96 ILE A O 1
ATOM 808 N N . CYS A 1 97 ? -26.858 -10.155 9.715 1.00 88.81 97 CYS A N 1
ATOM 809 C CA . CYS A 1 97 ? -27.177 -10.999 10.877 1.00 88.81 97 CYS A CA 1
ATOM 810 C C . CYS A 1 97 ? -25.952 -11.416 11.698 1.00 88.81 97 CYS A C 1
ATOM 812 O O . CYS A 1 97 ? -26.105 -11.894 12.817 1.00 88.81 97 CYS A O 1
ATOM 814 N N . ILE A 1 98 ? -24.749 -11.300 11.132 1.00 92.62 98 ILE A N 1
ATOM 815 C CA . ILE A 1 98 ? -23.521 -11.842 11.717 1.00 92.62 98 ILE A CA 1
ATOM 816 C C . ILE A 1 98 ? -22.454 -10.755 11.712 1.00 92.62 98 ILE A C 1
ATOM 818 O O . ILE A 1 98 ? -22.216 -10.120 10.684 1.00 92.62 98 ILE A O 1
ATOM 822 N N . VAL A 1 99 ? -21.794 -10.591 12.856 1.00 91.56 99 VAL A N 1
ATOM 823 C CA . VAL A 1 99 ? -20.563 -9.813 12.999 1.00 91.56 99 VAL A CA 1
ATOM 824 C C . VAL A 1 99 ? -19.427 -10.810 13.204 1.00 91.56 99 VAL A C 1
ATOM 826 O O . VAL A 1 99 ? -19.454 -11.588 14.155 1.00 91.56 99 VAL A O 1
ATOM 829 N N . GLY A 1 100 ? -18.467 -10.826 12.283 1.00 93.62 100 GLY A N 1
ATOM 830 C CA . GLY A 1 100 ? -17.282 -11.679 12.344 1.00 93.62 100 GLY A CA 1
ATOM 831 C C . GLY A 1 100 ? -16.017 -10.831 12.365 1.00 93.62 100 GLY A C 1
ATOM 832 O O . GLY A 1 100 ? -15.934 -9.841 11.641 1.00 93.62 100 GLY A O 1
ATOM 833 N N . LEU A 1 101 ? -15.049 -11.221 13.192 1.00 93.69 101 LEU A N 1
ATOM 834 C CA . LEU A 1 101 ? -13.708 -10.643 13.216 1.00 93.69 101 LEU A CA 1
ATOM 835 C C . LEU A 1 101 ? -12.755 -11.663 12.589 1.00 93.69 101 LEU A C 1
ATOM 837 O O . LEU A 1 101 ? -12.414 -12.655 13.228 1.00 93.69 101 LEU A O 1
ATOM 841 N N . ASP A 1 102 ? -12.385 -11.436 11.331 1.00 93.75 102 ASP A N 1
ATOM 842 C CA . ASP A 1 102 ? -11.398 -12.238 10.603 1.00 93.75 102 ASP A CA 1
ATOM 843 C C . ASP A 1 102 ? -10.154 -11.378 10.360 1.00 93.75 102 ASP A C 1
ATOM 845 O O . ASP A 1 102 ? -10.216 -10.358 9.672 1.00 93.75 102 ASP A O 1
ATOM 849 N N . LEU A 1 103 ? -9.055 -11.724 11.031 1.00 93.19 103 LEU A N 1
ATOM 850 C CA . LEU A 1 103 ? -7.856 -10.895 11.164 1.00 93.19 103 LEU A CA 1
ATOM 851 C C . LEU A 1 103 ? -6.616 -11.796 11.137 1.00 93.19 103 LEU A C 1
ATOM 853 O O . LEU A 1 103 ? -6.619 -12.877 11.725 1.00 93.19 103 LEU A O 1
ATOM 857 N N . TRP A 1 104 ? -5.525 -11.314 10.544 1.00 92.69 104 TRP A N 1
ATOM 858 C CA . TRP A 1 104 ? -4.208 -11.947 10.647 1.00 92.69 104 TRP A CA 1
ATOM 859 C C . TRP A 1 104 ? -3.340 -11.200 11.668 1.00 92.69 104 TRP A C 1
ATOM 861 O O . TRP A 1 104 ? -3.213 -9.979 11.579 1.00 92.69 104 TRP A O 1
ATOM 871 N N . GLN A 1 105 ? -2.731 -11.911 12.624 1.00 92.44 105 GLN A N 1
ATOM 872 C CA . GLN A 1 105 ? -1.839 -11.324 13.635 1.00 92.44 105 GLN A CA 1
ATOM 873 C C . GLN A 1 105 ? -0.527 -12.106 13.747 1.00 92.44 105 GLN A C 1
ATOM 875 O O . GLN A 1 105 ? -0.539 -13.333 13.789 1.00 92.44 105 GLN A O 1
ATOM 880 N N . VAL A 1 106 ? 0.598 -11.384 13.834 1.00 93.19 106 VAL A N 1
ATOM 881 C CA . VAL A 1 106 ? 1.933 -11.962 14.093 1.00 93.19 106 VAL A CA 1
ATOM 882 C C . VAL A 1 106 ? 2.231 -11.999 15.597 1.00 93.19 106 VAL A C 1
ATOM 884 O O . VAL A 1 106 ? 2.651 -13.028 16.118 1.00 93.19 106 VAL A O 1
ATOM 887 N N . LYS A 1 107 ? 1.954 -10.901 16.314 1.00 88.38 107 LYS A N 1
ATOM 888 C CA . LYS A 1 107 ? 2.070 -10.787 17.775 1.00 88.38 107 LYS A CA 1
ATOM 889 C C . LYS A 1 107 ? 0.679 -10.601 18.379 1.00 88.38 107 LYS A C 1
ATOM 891 O O . LYS A 1 107 ? -0.066 -9.720 17.958 1.00 88.38 107 LYS A O 1
ATOM 896 N N . SER A 1 108 ? 0.325 -11.431 19.357 1.00 90.56 108 SER A N 1
ATOM 897 C CA . SER A 1 108 ? -0.938 -11.311 20.093 1.00 90.56 108 SER A CA 1
ATOM 898 C C . SER A 1 108 ? -0.894 -10.140 21.078 1.00 90.56 108 SER A C 1
ATOM 900 O O . SER A 1 108 ? 0.146 -9.892 21.686 1.00 90.56 108 SER A O 1
ATOM 902 N N . GLY A 1 109 ? -2.026 -9.469 21.294 1.00 90.56 109 GLY A N 1
ATOM 903 C CA . GLY A 1 109 ? -2.135 -8.400 22.298 1.00 90.56 109 GLY A CA 1
ATOM 904 C C . GLY A 1 109 ? -3.270 -7.403 22.063 1.00 90.56 109 GLY A C 1
ATOM 905 O O . GLY A 1 109 ? -3.585 -6.620 22.953 1.00 90.56 109 GLY A O 1
ATOM 906 N N . SER A 1 110 ? -3.910 -7.427 20.892 1.00 93.12 110 SER A N 1
ATOM 907 C CA . SER A 1 110 ? -5.047 -6.549 20.600 1.00 93.12 110 SER A CA 1
ATOM 908 C C . SER A 1 110 ? -6.298 -6.969 21.374 1.00 93.12 110 SER A C 1
ATOM 910 O O . SER A 1 110 ? -6.681 -8.139 21.355 1.00 93.12 110 SER A O 1
ATOM 912 N N . ILE A 1 111 ? -6.964 -6.000 22.001 1.00 92.75 111 ILE A N 1
ATOM 913 C CA . ILE A 1 111 ? -8.236 -6.183 22.706 1.00 92.75 111 ILE A CA 1
ATOM 914 C C . ILE A 1 111 ? -9.307 -5.403 21.941 1.00 92.75 111 ILE A C 1
ATOM 916 O O . ILE A 1 111 ? -9.143 -4.211 21.687 1.00 92.75 111 ILE A O 1
ATOM 920 N N . PHE A 1 112 ? -10.394 -6.079 21.569 1.00 93.06 112 PHE A N 1
ATOM 921 C CA . PHE A 1 112 ? -11.561 -5.465 20.938 1.00 93.06 112 PHE A CA 1
ATOM 922 C C . PHE A 1 112 ? -12.717 -5.456 21.939 1.00 93.06 112 PHE A C 1
ATOM 924 O O . PHE A 1 112 ? -13.123 -6.516 22.412 1.00 93.06 112 PHE A O 1
ATOM 931 N N . ASP A 1 113 ? -13.251 -4.276 22.239 1.00 91.44 113 ASP A N 1
ATOM 932 C CA . ASP A 1 113 ? -14.420 -4.090 23.101 1.00 91.44 113 ASP A CA 1
ATOM 933 C C . ASP A 1 113 ? -15.341 -2.998 22.518 1.00 91.44 113 ASP A C 1
ATOM 935 O O . ASP A 1 113 ? -14.995 -2.323 21.546 1.00 91.44 113 ASP A O 1
ATOM 939 N N . ASN A 1 114 ? -16.536 -2.849 23.090 1.00 91.06 114 ASN A N 1
ATOM 940 C CA . ASN A 1 114 ? -17.528 -1.818 22.774 1.00 91.06 114 ASN A CA 1
ATOM 941 C C . ASN A 1 114 ? -18.060 -1.859 21.326 1.00 91.06 114 ASN A C 1
ATOM 943 O O . ASN A 1 114 ? -18.306 -0.820 20.712 1.00 91.06 114 ASN A O 1
ATOM 947 N N . ILE A 1 115 ? -18.288 -3.060 20.783 1.00 92.19 115 ILE A N 1
ATOM 948 C CA . ILE A 1 115 ? -18.892 -3.239 19.453 1.00 92.19 115 ILE A CA 1
ATOM 949 C C . ILE A 1 115 ? -20.350 -2.747 19.474 1.00 92.19 115 ILE A C 1
ATOM 951 O O . ILE A 1 115 ? -21.209 -3.350 20.117 1.00 92.19 115 ILE A O 1
ATOM 955 N N . LEU A 1 116 ? -20.632 -1.667 18.739 1.00 91.75 116 LEU A N 1
ATOM 956 C CA . LEU A 1 116 ? -21.961 -1.068 18.592 1.00 91.75 116 LEU A CA 1
ATOM 957 C C . LEU A 1 116 ? -22.418 -1.134 17.130 1.00 91.75 116 LEU A C 1
ATOM 959 O O . LEU A 1 116 ? -21.699 -0.705 16.230 1.00 91.75 116 LEU A O 1
ATOM 963 N N . VAL A 1 117 ? -23.641 -1.617 16.903 1.00 91.81 117 VAL A N 1
ATOM 964 C CA . VAL A 1 117 ? -24.308 -1.607 15.593 1.00 91.81 117 VAL A CA 1
ATOM 965 C C . VAL A 1 117 ? -25.642 -0.882 15.756 1.00 91.81 117 VAL A C 1
ATOM 967 O O . VAL A 1 117 ? -26.512 -1.360 16.481 1.00 91.81 117 VAL A O 1
ATOM 970 N N . THR A 1 118 ? -25.787 0.283 15.124 1.00 91.56 118 THR A N 1
ATOM 971 C CA . THR A 1 118 ? -26.990 1.127 15.198 1.00 91.56 118 THR A CA 1
ATOM 972 C C . THR A 1 118 ? -27.193 1.891 13.888 1.00 91.56 118 THR A C 1
ATOM 974 O O . THR A 1 118 ? -26.243 2.087 13.128 1.00 91.56 118 THR A O 1
ATOM 977 N N . ASP A 1 119 ? -28.429 2.296 13.620 1.00 92.44 119 ASP A N 1
ATOM 978 C CA . ASP A 1 119 ? -28.825 3.191 12.528 1.00 92.44 119 ASP A CA 1
ATOM 979 C C . ASP A 1 119 ? -28.856 4.672 12.954 1.00 92.44 119 ASP A C 1
ATOM 981 O O . ASP A 1 119 ? -28.898 5.559 12.101 1.00 92.44 119 ASP A O 1
ATOM 985 N N . ASP A 1 120 ? -28.781 4.944 14.260 1.00 95.69 120 ASP A N 1
ATOM 986 C CA . ASP A 1 120 ? -28.823 6.290 14.828 1.00 95.69 120 ASP A CA 1
ATOM 987 C C . ASP A 1 120 ? -27.421 6.877 15.079 1.00 95.69 120 ASP A C 1
ATOM 989 O O . ASP A 1 120 ? -26.611 6.353 15.853 1.00 95.69 120 ASP A O 1
ATOM 993 N N . ILE A 1 121 ? -27.147 8.010 14.430 1.00 94.25 121 ILE A N 1
ATOM 994 C CA . ILE A 1 121 ? -25.846 8.689 14.487 1.00 94.25 121 ILE A CA 1
ATOM 995 C C . ILE A 1 121 ? -25.630 9.377 15.842 1.00 94.25 121 ILE A C 1
ATOM 997 O O . ILE A 1 121 ? -24.512 9.377 16.361 1.00 94.25 121 ILE A O 1
ATOM 1001 N N . GLU A 1 122 ? -26.669 9.961 16.435 1.00 95.06 122 GLU A N 1
ATOM 1002 C CA . GLU A 1 122 ? -26.549 10.725 17.681 1.00 95.06 122 GLU A CA 1
ATOM 1003 C C . GLU A 1 122 ? -26.242 9.797 18.861 1.00 95.06 122 GLU A C 1
ATOM 1005 O O . GLU A 1 122 ? -25.344 10.071 19.664 1.00 95.06 122 GLU A O 1
ATOM 1010 N N . MET A 1 123 ? -26.916 8.648 18.915 1.00 92.69 123 MET A N 1
ATOM 1011 C CA . MET A 1 123 ? -26.662 7.582 19.878 1.00 92.69 123 MET A CA 1
ATOM 1012 C C . MET A 1 123 ? -25.225 7.064 19.768 1.00 92.69 123 MET A C 1
ATOM 1014 O O . MET A 1 123 ? -24.544 6.921 20.787 1.00 92.69 123 MET A O 1
ATOM 1018 N N . ALA A 1 124 ? -24.746 6.811 18.544 1.00 94.00 124 ALA A N 1
ATOM 1019 C CA . ALA A 1 124 ? -23.380 6.346 18.318 1.00 94.00 124 ALA A CA 1
ATOM 1020 C C . ALA A 1 124 ? -22.346 7.364 18.822 1.00 94.00 124 ALA A C 1
ATOM 1022 O O . ALA A 1 124 ? -21.372 6.992 19.482 1.00 94.00 124 ALA A O 1
ATOM 1023 N N . ILE A 1 125 ? -22.581 8.658 18.579 1.00 93.50 125 ILE A N 1
ATOM 1024 C CA . ILE A 1 125 ? -21.706 9.733 19.055 1.00 93.50 125 ILE A CA 1
ATOM 1025 C C . ILE A 1 125 ? -21.693 9.781 20.584 1.00 93.50 125 ILE A C 1
ATOM 1027 O O . ILE A 1 125 ? -20.610 9.828 21.170 1.00 93.50 125 ILE A O 1
ATOM 1031 N N . GLN A 1 126 ? -22.857 9.716 21.230 1.00 92.81 126 GLN A N 1
ATOM 1032 C CA . GLN A 1 126 ? -22.964 9.768 22.688 1.00 92.81 126 GLN A CA 1
ATOM 1033 C C . GLN A 1 126 ? -22.208 8.609 23.354 1.00 92.81 126 GLN A C 1
ATOM 1035 O O . GLN A 1 126 ? -21.376 8.839 24.232 1.00 92.81 126 GLN A O 1
ATOM 1040 N N . ILE A 1 127 ? -22.432 7.377 22.883 1.00 91.38 127 ILE A N 1
ATOM 1041 C CA . ILE A 1 127 ? -21.751 6.182 23.402 1.00 91.38 127 ILE A CA 1
ATOM 1042 C C . ILE A 1 127 ? -20.240 6.285 23.157 1.00 91.38 127 ILE A C 1
ATOM 1044 O O . ILE A 1 127 ? -19.449 6.014 24.059 1.00 91.38 127 ILE A O 1
ATOM 1048 N N . SER A 1 128 ? -19.818 6.760 21.979 1.00 90.06 128 SER A N 1
ATOM 1049 C CA . SER A 1 128 ? -18.391 6.956 21.687 1.00 90.06 128 SER A CA 1
ATOM 1050 C C . SER A 1 128 ? -17.737 8.003 22.596 1.00 90.06 128 SER A C 1
ATOM 1052 O O . SER A 1 128 ? -16.572 7.861 22.965 1.00 90.06 128 SER A O 1
ATOM 1054 N N . ALA A 1 129 ? -18.472 9.052 22.978 1.00 92.50 129 ALA A N 1
ATOM 1055 C CA . ALA A 1 129 ? -17.980 10.093 23.870 1.00 92.50 129 ALA A CA 1
ATOM 1056 C C . ALA A 1 129 ? -17.817 9.577 25.303 1.00 92.50 129 ALA A C 1
ATOM 1058 O O . ALA A 1 129 ? -16.881 9.982 25.992 1.00 92.50 129 ALA A O 1
ATOM 1059 N N . ASP A 1 130 ? -18.692 8.674 25.744 1.00 89.88 130 ASP A N 1
ATOM 1060 C CA . ASP A 1 130 ? -18.574 8.028 27.048 1.00 89.88 130 ASP A CA 1
ATOM 1061 C C . ASP A 1 130 ? -17.392 7.050 27.092 1.00 89.88 130 ASP A C 1
ATOM 1063 O O . ASP A 1 130 ? -16.612 7.101 28.043 1.00 89.88 130 ASP A O 1
ATOM 1067 N N . VAL A 1 131 ? -17.172 6.260 26.034 1.00 89.12 131 VAL A N 1
ATOM 1068 C CA . VAL A 1 131 ? -15.989 5.383 25.912 1.00 89.12 131 VAL A CA 1
ATOM 1069 C C . VAL A 1 131 ? -14.692 6.201 25.879 1.00 89.12 131 VAL A C 1
ATOM 1071 O O . VAL A 1 131 ? -13.732 5.883 26.569 1.00 89.12 131 VAL A O 1
ATOM 1074 N N . LYS A 1 132 ? -14.654 7.334 25.170 1.00 88.69 132 LYS A N 1
ATOM 1075 C CA . LYS A 1 132 ? -13.460 8.203 25.139 1.00 88.69 132 LYS A CA 1
ATOM 1076 C C . LYS A 1 132 ? -13.036 8.729 26.514 1.00 88.69 132 LYS A C 1
ATOM 1078 O O . LYS A 1 132 ? -11.865 9.047 26.700 1.00 88.69 132 LYS A O 1
ATOM 1083 N N . LYS A 1 133 ? -13.944 8.815 27.492 1.00 90.38 133 LYS A N 1
ATOM 1084 C CA . LYS A 1 133 ? -13.591 9.235 28.859 1.00 90.38 133 LYS A CA 1
ATOM 1085 C C . LYS A 1 133 ? -12.758 8.179 29.590 1.00 90.38 133 LYS A C 1
ATOM 1087 O O . LYS A 1 133 ? -11.940 8.549 30.430 1.00 90.38 133 LYS A O 1
ATOM 1092 N N . THR A 1 134 ? -12.928 6.888 29.287 1.00 86.19 134 THR A N 1
ATOM 1093 C CA . THR A 1 134 ? -12.155 5.813 29.940 1.00 86.19 134 THR A CA 1
ATOM 1094 C C . THR A 1 134 ? -10.697 5.811 29.483 1.00 86.19 134 THR A C 1
ATOM 1096 O O . THR A 1 134 ? -9.808 5.565 30.298 1.00 86.19 134 THR A O 1
ATOM 1099 N N . GLN A 1 135 ? -10.442 6.229 28.237 1.00 87.12 135 GLN A N 1
ATOM 1100 C CA . GLN A 1 135 ? -9.099 6.332 27.654 1.00 87.12 135 GLN A CA 1
ATOM 1101 C C . GLN A 1 135 ? -8.156 7.227 28.469 1.00 87.12 135 GLN A C 1
ATOM 1103 O O . GLN A 1 135 ? -6.960 6.957 28.554 1.00 87.12 135 GLN A O 1
ATOM 1108 N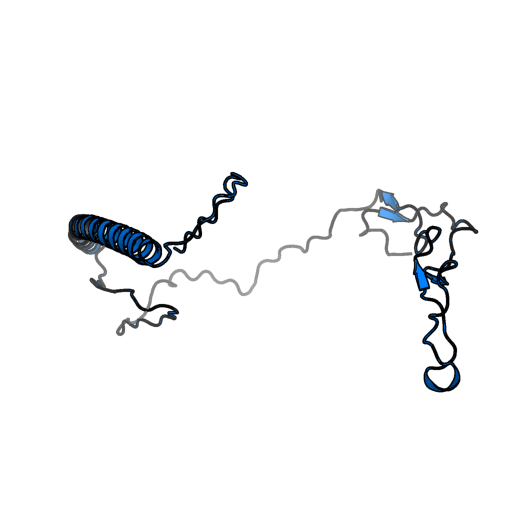 N . GLU A 1 136 ? -8.667 8.290 29.103 1.00 88.44 136 GLU A N 1
ATOM 1109 C CA . GLU A 1 136 ? -7.829 9.150 29.947 1.00 88.44 136 GLU A CA 1
ATOM 1110 C C . GLU A 1 136 ? -7.336 8.410 31.201 1.00 88.44 136 GLU A C 1
ATOM 1112 O O . GLU A 1 136 ? -6.190 8.590 31.617 1.00 88.44 136 GLU A O 1
ATOM 1117 N N . GLY A 1 137 ? -8.187 7.571 31.800 1.00 89.75 137 GLY A N 1
ATOM 1118 C CA . GLY A 1 137 ? -7.826 6.743 32.951 1.00 89.75 137 GLY A CA 1
ATOM 1119 C C . GLY A 1 137 ? -6.841 5.636 32.578 1.00 89.75 137 GLY A C 1
ATOM 1120 O O . GLY A 1 137 ? -5.843 5.448 33.271 1.00 89.75 137 GLY A O 1
ATOM 1121 N N . GLU A 1 138 ? -7.085 4.960 31.455 1.00 90.56 138 GLU A N 1
ATOM 1122 C CA . GLU A 1 138 ? -6.194 3.931 30.904 1.00 90.56 138 GLU A CA 1
ATOM 1123 C C . GLU A 1 138 ? -4.805 4.497 30.597 1.00 90.56 138 GLU A C 1
ATOM 1125 O O . GLU A 1 138 ? -3.799 3.915 31.000 1.00 90.56 138 GLU A O 1
ATOM 1130 N N . ARG A 1 139 ? -4.738 5.681 29.973 1.00 89.88 139 ARG A N 1
ATOM 1131 C CA . ARG A 1 139 ? -3.470 6.359 29.680 1.00 89.88 139 ARG A CA 1
ATOM 1132 C C . ARG A 1 139 ? -2.676 6.664 30.948 1.00 89.88 139 ARG A C 1
ATOM 1134 O O . ARG A 1 139 ? -1.491 6.361 30.998 1.00 89.88 139 ARG A O 1
ATOM 1141 N N . LYS A 1 140 ? -3.321 7.210 31.984 1.00 93.06 140 LYS A N 1
ATOM 1142 C CA . LYS A 1 140 ? -2.654 7.496 33.269 1.00 93.06 140 LYS A CA 1
ATOM 1143 C C . LYS A 1 140 ? -2.124 6.226 33.934 1.00 93.06 140 LYS A C 1
ATOM 1145 O O . LYS A 1 140 ? -1.034 6.238 34.497 1.00 93.06 140 LYS A O 1
ATOM 1150 N N . MET A 1 141 ? -2.886 5.133 33.870 1.00 90.62 141 MET A N 1
ATOM 1151 C CA . MET A 1 141 ? -2.453 3.846 34.412 1.00 90.62 141 MET A CA 1
ATOM 1152 C C . MET A 1 141 ? -1.251 3.298 33.639 1.00 90.62 141 MET A C 1
ATOM 1154 O O . MET A 1 141 ? -0.279 2.880 34.264 1.00 90.62 141 MET A O 1
ATOM 1158 N N . LYS A 1 142 ? -1.280 3.369 32.304 1.00 91.75 142 LYS A N 1
ATOM 1159 C CA . LYS A 1 142 ? -0.156 2.971 31.456 1.00 91.75 142 LYS A CA 1
ATOM 1160 C C . LYS A 1 142 ? 1.098 3.788 31.765 1.00 91.75 142 LYS A C 1
ATOM 1162 O O . LYS A 1 142 ? 2.129 3.206 32.055 1.00 91.75 142 LYS A O 1
ATOM 1167 N N . GLU A 1 143 ? 0.986 5.114 31.835 1.00 94.38 143 GLU A N 1
ATOM 1168 C CA . GLU A 1 143 ? 2.107 5.997 32.195 1.00 94.38 143 GLU A CA 1
ATOM 1169 C C . GLU A 1 143 ? 2.715 5.633 33.561 1.00 94.38 143 GLU A C 1
ATOM 1171 O O . GLU A 1 143 ? 3.934 5.618 33.709 1.00 94.38 143 GLU A O 1
ATOM 1176 N N . SER A 1 144 ? 1.885 5.289 34.557 1.00 92.12 144 SER A N 1
ATOM 1177 C CA . SER A 1 144 ? 2.390 4.846 35.864 1.00 92.12 144 SER A CA 1
ATOM 1178 C C . SER A 1 144 ? 3.092 3.484 35.819 1.00 92.12 144 SER A C 1
ATOM 1180 O O . SER A 1 144 ? 4.100 3.301 36.498 1.00 92.12 144 SER A O 1
ATOM 1182 N N . GLN A 1 145 ? 2.592 2.545 35.009 1.00 90.94 145 GLN A N 1
ATOM 1183 C CA . GLN A 1 145 ? 3.194 1.219 34.848 1.00 90.94 145 GLN A CA 1
ATOM 1184 C C . GLN A 1 145 ? 4.505 1.286 34.063 1.00 90.94 145 GLN A C 1
ATOM 1186 O O . GLN A 1 145 ? 5.487 0.682 34.487 1.00 90.94 145 GLN A O 1
ATOM 1191 N N . ASP A 1 146 ? 4.543 2.064 32.982 1.00 92.06 146 ASP A N 1
ATOM 1192 C CA . ASP A 1 146 ? 5.730 2.255 32.146 1.00 92.06 146 ASP A CA 1
ATOM 1193 C C . ASP A 1 146 ? 6.870 2.910 32.955 1.00 92.06 146 ASP A C 1
ATOM 1195 O O . ASP A 1 146 ? 8.033 2.534 32.822 1.00 92.06 146 ASP A O 1
ATOM 1199 N N . GLU A 1 147 ? 6.551 3.855 33.848 1.00 91.50 147 GLU A N 1
ATOM 1200 C CA . GLU A 1 147 ? 7.523 4.483 34.756 1.00 91.50 147 GLU A CA 1
ATOM 1201 C C . GLU A 1 147 ? 8.044 3.509 35.830 1.00 91.50 147 GLU A C 1
ATOM 1203 O O . GLU A 1 147 ? 9.232 3.513 36.160 1.00 91.50 147 GLU A O 1
ATOM 1208 N N . GLU A 1 148 ? 7.178 2.661 36.394 1.00 90.06 148 GLU A N 1
ATOM 1209 C CA . GLU A 1 148 ? 7.603 1.612 37.329 1.00 90.06 148 GLU A CA 1
ATOM 1210 C C . GLU A 1 148 ? 8.464 0.545 36.649 1.00 90.06 148 GLU A C 1
ATOM 1212 O O . GLU A 1 148 ? 9.441 0.079 37.239 1.00 90.06 148 GLU A O 1
ATOM 1217 N N . GLN A 1 149 ? 8.112 0.157 35.424 1.00 89.06 149 GLN A N 1
ATOM 1218 C CA . GLN A 1 149 ? 8.875 -0.797 34.632 1.00 89.06 149 GLN A CA 1
ATOM 1219 C C . GLN A 1 149 ? 10.253 -0.229 34.287 1.00 89.06 149 GLN A C 1
ATOM 1221 O O . GLN A 1 149 ? 11.252 -0.885 34.566 1.00 89.06 149 GLN A O 1
ATOM 1226 N N . ARG A 1 150 ? 10.325 1.028 33.833 1.00 91.12 150 ARG A N 1
ATOM 1227 C CA . ARG A 1 150 ? 11.593 1.724 33.567 1.00 91.12 150 ARG A CA 1
ATOM 1228 C C . ARG A 1 150 ? 12.505 1.753 34.794 1.00 91.12 150 ARG A C 1
ATOM 1230 O O . ARG A 1 150 ? 13.682 1.431 34.697 1.00 91.12 150 ARG A O 1
ATOM 1237 N N . LYS A 1 151 ? 11.959 2.060 35.977 1.00 91.31 151 LYS A N 1
ATOM 1238 C CA . LYS A 1 151 ? 12.727 2.038 37.238 1.00 91.31 151 LYS A CA 1
ATOM 1239 C C . LYS A 1 151 ? 13.237 0.649 37.610 1.00 91.31 151 LYS A C 1
ATOM 1241 O O . LYS A 1 151 ? 14.321 0.543 38.179 1.00 91.31 151 LYS A O 1
ATOM 1246 N N . LYS A 1 152 ? 12.456 -0.403 37.346 1.00 89.12 152 LYS A N 1
ATOM 1247 C CA . LYS A 1 152 ? 12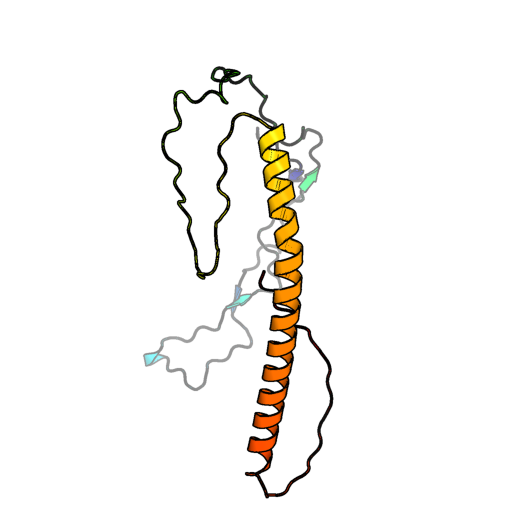.876 -1.792 37.588 1.00 89.12 152 LYS A CA 1
ATOM 1248 C C . LYS A 1 152 ? 13.990 -2.195 36.634 1.00 89.12 152 LYS A C 1
ATOM 1250 O O . LYS A 1 152 ? 15.008 -2.675 37.109 1.00 89.12 152 LYS A O 1
ATOM 1255 N N . GLU A 1 153 ? 13.836 -1.915 35.344 1.00 87.62 153 GLU A N 1
ATOM 1256 C CA . GLU A 1 153 ? 14.843 -2.204 34.318 1.00 87.62 153 GLU A CA 1
ATOM 1257 C C . GLU A 1 153 ? 16.155 -1.452 34.590 1.00 87.62 153 GLU A C 1
ATOM 1259 O O . GLU A 1 153 ? 17.225 -2.051 34.545 1.00 87.62 153 GLU A O 1
ATOM 1264 N N . GLU A 1 154 ? 16.094 -0.175 34.984 1.00 87.56 154 GLU A N 1
ATOM 1265 C CA . GLU A 1 154 ? 17.283 0.586 35.394 1.00 87.56 154 GLU A CA 1
ATOM 1266 C C . GLU A 1 154 ? 17.961 0.009 36.646 1.00 87.56 154 GLU A C 1
ATOM 1268 O O . GLU A 1 154 ? 19.185 0.061 36.766 1.00 87.56 154 GLU A O 1
ATOM 1273 N N . ASN A 1 155 ? 17.187 -0.503 37.610 1.00 84.38 155 ASN A N 1
ATOM 1274 C CA . ASN A 1 155 ? 17.737 -1.104 38.825 1.00 84.38 155 ASN A CA 1
ATOM 1275 C C . ASN A 1 155 ? 18.319 -2.501 38.559 1.00 84.38 155 ASN A C 1
ATOM 1277 O O . ASN A 1 155 ? 19.362 -2.831 39.109 1.00 84.38 155 ASN A O 1
ATOM 1281 N N . GLU A 1 156 ? 17.681 -3.297 37.700 1.00 83.44 156 GLU A N 1
ATOM 1282 C CA . GLU A 1 156 ? 18.181 -4.603 37.257 1.00 83.44 156 GLU A CA 1
ATOM 1283 C C . GLU A 1 156 ? 19.461 -4.459 36.429 1.00 83.44 156 GLU A C 1
ATOM 1285 O O . GLU A 1 156 ? 20.418 -5.181 36.685 1.00 83.44 156 GLU A O 1
ATOM 1290 N N . GLN A 1 157 ? 19.539 -3.474 35.525 1.00 78.06 157 GLN A N 1
ATOM 1291 C CA . GLN A 1 157 ? 20.777 -3.166 34.800 1.00 78.06 157 GLN A CA 1
ATOM 1292 C C . GLN A 1 157 ? 21.885 -2.706 35.752 1.00 78.06 157 GLN A C 1
ATOM 1294 O O . GLN A 1 157 ? 23.001 -3.208 35.688 1.00 78.06 157 GLN A O 1
ATOM 1299 N N . LYS A 1 158 ? 21.600 -1.787 36.685 1.00 79.88 158 LYS A N 1
ATOM 1300 C CA . LYS A 1 158 ? 22.602 -1.367 37.684 1.00 79.88 158 LYS A CA 1
ATOM 1301 C C . LYS A 1 158 ? 23.057 -2.530 38.569 1.00 79.88 158 LYS A C 1
ATOM 1303 O O . LYS A 1 158 ? 24.237 -2.587 38.892 1.00 79.88 158 LYS A O 1
ATOM 1308 N N . SER A 1 159 ? 22.149 -3.443 38.924 1.00 70.88 159 SER A N 1
ATOM 1309 C CA . SER A 1 159 ? 22.467 -4.660 39.679 1.00 70.88 159 SER A CA 1
ATOM 1310 C C . SER A 1 159 ? 23.370 -5.596 38.879 1.00 70.88 159 SER A C 1
ATOM 1312 O O . SER A 1 159 ? 24.378 -6.037 39.421 1.00 70.88 159 SER A O 1
ATOM 1314 N N . SER A 1 160 ? 23.073 -5.839 37.595 1.00 70.81 160 SER A N 1
ATOM 1315 C CA . SER A 1 160 ? 23.910 -6.700 36.750 1.00 70.81 160 SER A CA 1
ATOM 1316 C C . SER A 1 160 ? 25.309 -6.112 36.555 1.00 70.81 160 SER A C 1
ATOM 1318 O O . SER A 1 160 ? 26.291 -6.828 36.693 1.00 70.81 160 SER A O 1
ATOM 1320 N N . TYR A 1 161 ? 25.417 -4.794 36.343 1.00 60.31 161 TYR A N 1
ATOM 1321 C CA . TYR A 1 161 ? 26.714 -4.112 36.263 1.00 60.31 161 TYR A CA 1
ATOM 1322 C C . TYR A 1 161 ? 27.507 -4.168 37.578 1.00 60.31 161 TYR A C 1
ATOM 1324 O O . TYR A 1 161 ? 28.730 -4.218 37.537 1.00 60.31 161 TYR A O 1
ATOM 1332 N N . SER A 1 162 ? 26.845 -4.166 38.741 1.00 59.16 162 SER A N 1
ATOM 1333 C CA . SER A 1 162 ? 27.532 -4.305 40.035 1.00 59.16 162 SER A CA 1
ATOM 1334 C C . SER A 1 162 ? 27.895 -5.747 40.399 1.00 59.16 162 SER A C 1
ATOM 1336 O O . SER A 1 162 ? 28.860 -5.954 41.124 1.00 59.16 162 SER A O 1
ATOM 1338 N N . GLU A 1 163 ? 27.149 -6.741 39.909 1.00 52.41 163 GLU A N 1
ATOM 1339 C CA . GLU A 1 163 ? 27.464 -8.164 40.107 1.00 52.41 163 GLU A CA 1
ATOM 1340 C C . GLU A 1 163 ? 28.605 -8.635 39.187 1.00 52.41 163 GLU A C 1
ATOM 1342 O O . GLU A 1 163 ? 29.364 -9.515 39.584 1.00 52.41 163 GLU A O 1
ATOM 1347 N N . ASP A 1 164 ? 28.786 -8.007 38.018 1.00 52.03 164 ASP A N 1
ATOM 1348 C CA . ASP A 1 164 ? 29.925 -8.262 37.122 1.00 52.03 164 ASP A CA 1
ATOM 1349 C C . ASP A 1 164 ? 31.243 -7.590 37.588 1.00 52.03 164 ASP A C 1
ATOM 1351 O O . ASP A 1 164 ? 32.322 -8.019 37.177 1.00 52.03 164 ASP A O 1
ATOM 1355 N N . GLU A 1 165 ? 31.198 -6.564 38.457 1.00 50.03 165 GLU A N 1
ATOM 1356 C CA . GLU A 1 165 ? 32.406 -5.921 39.022 1.00 50.03 165 GLU A CA 1
ATOM 1357 C C . GLU A 1 165 ? 32.950 -6.598 40.298 1.00 50.03 165 GLU A C 1
ATOM 1359 O O . GLU A 1 165 ? 34.127 -6.425 40.611 1.00 50.03 165 GLU A O 1
ATOM 1364 N N . ASP A 1 166 ? 32.160 -7.407 41.014 1.00 47.31 166 ASP A N 1
ATOM 1365 C CA . ASP A 1 166 ? 32.615 -8.094 42.242 1.00 47.31 166 ASP A CA 1
ATOM 1366 C C . ASP A 1 166 ? 33.394 -9.406 41.970 1.00 47.31 166 ASP A C 1
ATOM 1368 O O . ASP A 1 166 ? 33.907 -10.021 42.907 1.00 47.31 166 ASP A O 1
ATOM 1372 N N . ASP A 1 167 ? 33.535 -9.825 40.703 1.00 49.19 167 ASP A N 1
ATOM 1373 C CA . ASP A 1 167 ? 34.286 -11.032 40.297 1.00 49.19 167 ASP A CA 1
ATOM 1374 C C . ASP A 1 167 ? 35.549 -10.723 39.462 1.00 49.19 167 ASP A C 1
ATOM 1376 O O . ASP A 1 167 ? 36.106 -11.610 38.809 1.00 49.19 167 ASP A O 1
ATOM 1380 N N . ASN A 1 168 ? 36.042 -9.476 39.478 1.00 46.59 168 ASN A N 1
ATOM 1381 C CA . ASN A 1 168 ? 37.265 -9.114 38.753 1.00 46.59 168 ASN A CA 1
ATOM 1382 C C . ASN A 1 168 ? 38.225 -8.222 39.556 1.00 46.59 168 ASN A C 1
ATOM 1384 O O . ASN A 1 168 ? 38.594 -7.120 39.155 1.00 46.59 168 ASN A O 1
ATOM 1388 N N . ASP A 1 169 ? 38.701 -8.758 40.681 1.00 47.69 169 ASP A N 1
ATOM 1389 C CA . ASP A 1 169 ? 39.964 -8.336 41.291 1.00 47.69 169 ASP A CA 1
ATOM 1390 C C . ASP A 1 169 ? 41.134 -8.867 40.428 1.00 47.69 169 ASP A C 1
ATOM 1392 O O . ASP A 1 169 ? 41.775 -9.867 40.765 1.00 47.69 169 ASP A O 1
ATOM 1396 N N . ASN A 1 170 ? 41.417 -8.229 39.282 1.00 40.75 170 ASN A N 1
ATOM 1397 C CA . ASN A 1 170 ? 42.801 -8.112 38.812 1.00 40.75 170 ASN A CA 1
ATOM 1398 C C . ASN A 1 170 ? 43.037 -7.013 37.763 1.00 40.75 170 ASN A C 1
ATOM 1400 O O . ASN A 1 170 ? 42.348 -6.908 36.754 1.00 40.75 170 ASN A O 1
ATOM 1404 N N . GLU A 1 171 ? 44.089 -6.250 38.053 1.00 44.91 171 GLU A N 1
ATOM 1405 C CA . GLU A 1 171 ? 44.855 -5.301 37.240 1.00 44.91 171 GLU A CA 1
ATOM 1406 C C . GLU A 1 171 ? 44.694 -5.433 35.711 1.00 44.91 171 GLU A C 1
ATOM 1408 O O . GLU A 1 171 ? 45.079 -6.435 35.120 1.00 44.91 171 GLU A O 1
ATOM 1413 N N . ASP A 1 172 ? 44.216 -4.383 35.038 1.00 36.47 172 ASP A N 1
ATOM 1414 C CA . ASP A 1 172 ? 45.114 -3.420 34.386 1.00 36.47 172 ASP A CA 1
ATOM 1415 C C . ASP A 1 172 ? 44.337 -2.303 33.670 1.00 36.47 172 ASP A C 1
ATOM 1417 O O . ASP A 1 172 ? 43.378 -2.518 32.931 1.00 36.47 172 ASP A O 1
ATOM 1421 N N . LYS A 1 173 ? 44.787 -1.068 33.906 1.00 47.88 173 LYS A N 1
ATOM 1422 C CA . LYS A 1 173 ? 44.371 0.122 33.164 1.00 47.88 173 LYS A CA 1
ATOM 1423 C C . LYS A 1 173 ? 45.096 0.148 31.826 1.00 47.88 173 LYS A C 1
ATOM 1425 O O . LYS A 1 173 ? 46.297 0.398 31.836 1.00 47.88 173 LYS A O 1
ATOM 1430 N N . GLU A 1 174 ? 44.372 0.092 30.714 1.00 34.06 174 GLU A N 1
ATOM 1431 C CA . GLU A 1 174 ? 44.777 0.808 29.500 1.00 34.06 174 GLU A CA 1
ATOM 1432 C C . GLU A 1 174 ? 43.567 1.496 28.847 1.00 34.06 174 GLU A C 1
ATOM 1434 O O . GLU A 1 174 ? 42.576 0.868 28.482 1.00 34.06 174 GLU A O 1
ATOM 1439 N N . ASP A 1 175 ? 43.676 2.827 28.771 1.00 41.03 175 ASP A N 1
ATOM 1440 C CA . ASP A 1 175 ? 42.882 3.753 27.957 1.00 41.03 175 ASP A CA 1
ATOM 1441 C C . ASP A 1 175 ? 42.798 3.311 26.485 1.00 41.03 175 ASP A C 1
ATOM 1443 O O . ASP A 1 175 ? 43.749 2.693 26.014 1.00 41.03 175 ASP A O 1
ATOM 1447 N N . ILE A 1 176 ? 41.734 3.726 25.762 1.00 37.16 176 ILE A N 1
ATOM 1448 C CA . ILE A 1 176 ? 41.656 4.146 24.325 1.00 37.16 176 ILE A CA 1
ATOM 1449 C C . ILE A 1 176 ? 40.178 4.042 23.823 1.00 37.16 176 ILE A C 1
ATOM 1451 O O . ILE A 1 176 ? 39.486 3.102 24.201 1.00 37.16 176 ILE A O 1
ATOM 1455 N N . PRO A 1 177 ? 39.644 4.966 22.987 1.00 39.72 177 PRO A N 1
ATOM 1456 C CA . PRO A 1 177 ? 39.064 6.253 23.352 1.00 39.72 177 PRO A CA 1
ATOM 1457 C C . PRO A 1 177 ? 37.560 6.362 22.976 1.00 39.72 177 PRO A C 1
ATOM 1459 O O . PRO A 1 177 ? 36.954 5.496 22.353 1.00 39.72 177 PRO A O 1
ATOM 1462 N N . GLU A 1 178 ? 36.982 7.499 23.333 1.00 43.28 178 GLU A N 1
ATOM 1463 C CA . GLU A 1 178 ? 35.662 8.018 22.964 1.00 43.28 178 GLU A CA 1
ATOM 1464 C C . GLU A 1 178 ? 35.468 8.090 21.428 1.00 43.28 178 GLU A C 1
ATOM 1466 O O . GLU A 1 178 ? 36.250 8.759 20.748 1.00 43.28 178 GLU A O 1
ATOM 1471 N N . GLN A 1 179 ? 34.429 7.445 20.876 1.00 33.81 179 GLN A N 1
ATOM 1472 C CA . GLN A 1 179 ? 33.759 7.912 19.652 1.00 33.81 179 GLN A CA 1
ATOM 1473 C C . GLN A 1 179 ? 32.247 7.675 19.708 1.00 33.81 179 GLN A C 1
ATOM 1475 O O . GLN A 1 179 ? 31.767 6.555 19.869 1.00 33.81 179 GLN A O 1
ATOM 1480 N N . ASP A 1 180 ? 31.562 8.804 19.562 1.00 34.53 180 ASP A N 1
ATOM 1481 C CA . ASP A 1 180 ? 30.131 9.061 19.591 1.00 34.53 180 ASP A CA 1
ATOM 1482 C C . ASP A 1 180 ? 29.300 8.294 18.547 1.00 34.53 180 ASP A C 1
ATOM 1484 O O . ASP A 1 180 ? 29.697 8.120 17.393 1.00 34.53 180 ASP A O 1
ATOM 1488 N N . ASP A 1 181 ? 28.094 7.932 18.988 1.00 40.25 181 ASP A N 1
ATOM 1489 C CA . ASP A 1 181 ? 26.802 8.009 18.298 1.00 40.25 181 ASP A CA 1
ATOM 1490 C C . ASP A 1 181 ? 26.725 7.742 16.787 1.00 40.25 181 ASP A C 1
ATOM 1492 O O . ASP A 1 181 ? 26.929 8.627 15.954 1.00 40.25 181 ASP A O 1
ATOM 1496 N N . LEU A 1 182 ? 26.133 6.593 16.443 1.00 33.06 182 LEU A N 1
ATOM 1497 C CA . LEU A 1 182 ? 25.125 6.552 15.382 1.00 33.06 182 LEU A CA 1
ATOM 1498 C C . LEU A 1 182 ? 23.894 5.763 15.842 1.00 33.06 182 LEU A C 1
ATOM 1500 O O . LEU A 1 182 ? 23.854 4.536 15.808 1.00 33.06 182 LEU A O 1
ATOM 1504 N N . ASN A 1 183 ? 22.902 6.547 16.270 1.00 43.75 183 ASN A N 1
ATOM 1505 C CA . ASN A 1 183 ? 21.477 6.262 16.419 1.00 43.75 183 ASN A CA 1
ATOM 1506 C C . ASN A 1 183 ? 20.978 5.002 15.695 1.00 43.75 183 ASN A C 1
ATOM 1508 O O . ASN A 1 183 ? 20.975 4.935 14.465 1.00 43.75 183 ASN A O 1
ATOM 1512 N N . SER A 1 184 ? 20.407 4.083 16.468 1.00 39.38 184 SER A N 1
ATOM 1513 C CA . SER A 1 184 ? 19.414 3.131 15.978 1.00 39.38 184 SER A CA 1
ATOM 1514 C C . SER A 1 184 ? 18.170 3.247 16.855 1.00 39.38 184 SER A C 1
ATOM 1516 O O . SER A 1 184 ? 17.884 2.368 17.665 1.00 39.38 184 SER A O 1
ATOM 1518 N N . ASP A 1 185 ? 17.442 4.353 16.686 1.00 42.84 185 ASP A N 1
ATOM 1519 C CA . ASP A 1 185 ? 16.030 4.451 17.063 1.00 42.84 185 ASP A CA 1
ATOM 1520 C C . ASP A 1 185 ? 15.249 3.435 16.218 1.00 42.84 185 ASP A C 1
ATOM 1522 O O . ASP A 1 185 ? 14.802 3.725 15.107 1.00 42.84 185 ASP A O 1
ATOM 1526 N N . HIS A 1 186 ? 15.138 2.203 16.716 1.00 41.44 186 HIS A N 1
ATOM 1527 C CA . HIS A 1 186 ? 14.236 1.203 16.154 1.00 41.44 186 HIS A CA 1
ATOM 1528 C C . HIS A 1 186 ? 12.883 1.340 16.847 1.00 41.44 186 HIS A C 1
ATOM 1530 O O . HIS A 1 186 ? 12.568 0.653 17.817 1.00 41.44 186 HIS A O 1
ATOM 1536 N N . ASP A 1 187 ? 12.129 2.318 16.359 1.00 50.50 187 ASP A N 1
ATOM 1537 C CA . ASP A 1 187 ? 10.761 2.632 16.753 1.00 50.50 187 ASP A CA 1
ATOM 1538 C C . ASP A 1 187 ? 9.822 1.609 16.073 1.00 50.50 187 ASP A C 1
ATOM 1540 O O . ASP A 1 187 ? 9.342 1.818 14.956 1.00 50.50 187 ASP A O 1
ATOM 1544 N N . GLU A 1 188 ? 9.612 0.439 16.692 1.00 43.75 188 GLU A N 1
ATOM 1545 C CA . GLU A 1 188 ? 8.565 -0.496 16.248 1.00 43.75 188 GLU A CA 1
ATOM 1546 C C . GLU A 1 188 ? 7.212 -0.092 16.839 1.00 43.75 188 GLU A C 1
ATOM 1548 O O . GLU A 1 188 ? 6.883 -0.401 17.988 1.00 43.75 188 GLU A O 1
ATOM 1553 N N . LEU A 1 189 ? 6.446 0.611 16.000 1.00 40.56 189 LEU A N 1
ATOM 1554 C CA . LEU A 1 189 ? 5.000 0.834 16.100 1.00 40.56 189 LEU A CA 1
ATOM 1555 C C . LEU A 1 189 ? 4.188 -0.470 16.101 1.00 40.56 189 LEU A C 1
ATOM 1557 O O . LEU A 1 189 ? 4.496 -1.374 15.290 1.00 40.56 189 LEU A O 1
#

Radius of gyration: 38.28 Å; chains: 1; bounding box: 84×50×86 Å

Foldseek 3Di:
DPPQAADQWDFDPPFDDDPQADDDQWDFDPPDDDDPPDDCVPNNDDGGDTDGDPSHPDDDGGDIHGRPNHPYHDDDDDDDDPPDDDDPCPVDDPDDDDDDDDDDDPDDDDDDDDDDDDPDPVVVVVSVVVVVVVVVVVVVVVVVVVVVVVVVVVVVVVVVVVVVVVPDPDDDDDDDDDDDDDDDPPPDD

Organism: Stomoxys calcitrans (NCBI:txid35570)

InterPro domains:
  IPR001580 Calreticulin/calnexin [PF00262] (8-41)
  IPR001580 Calreticulin/calnexin [PF00262] (44-117)
  IPR001580 Calreticulin/calnexin [PR00626] (27-49)
  IPR001580 Calreticulin/calnexin [PR00626] (65-84)
  IPR001580 Calreticulin/calnexin [PR00626] (98-118)
  IPR001580 Calreticulin/calnexin [PTHR11073] (8-159)
  IPR009033 Calreticulin/calnexin, P domain superfamily [G3DSA:2.10.250.10] (5-63)
  IPR009033 Calreticulin/calnexin, P domain superfamily [SSF63887] (8-100)
  IPR018124 Calreticulin/calnexin, conserved site [PS00805] (27-39)